Protein AF-A0A377A6E3-F1 (afdb_monomer)

Solvent-accessible surface area (backbone atoms only — not comparable to full-atom values): 15144 Å² total; per-residue (Å²): 109,54,71,49,72,43,78,79,51,95,96,40,67,45,32,30,41,44,89,44,73,95,34,73,90,41,91,89,45,54,61,74,47,77,65,32,93,75,71,51,45,43,82,68,53,72,70,59,54,54,55,52,54,56,54,53,54,58,53,55,69,66,63,75,79,73,85,94,76,89,76,80,93,74,83,90,68,87,85,69,52,71,67,57,50,56,73,66,42,65,77,63,77,76,67,58,59,63,57,73,76,61,60,74,80,50,88,68,78,55,62,44,78,56,50,71,70,53,43,38,56,44,33,63,58,57,75,59,89,46,97,76,39,61,31,21,72,50,28,94,60,53,42,61,55,61,62,31,35,51,27,42,55,71,66,37,41,70,62,18,34,53,55,50,51,72,55,32,93,50,44,62,51,47,25,73,68,54,66,39,71,81,25,31,34,49,47,28,89,50,28,89,84,42,43,33,52,56,58,41,56,46,41,26,35,31,34,50,56,36,50,74,74,66,58,72,85,86,58,87,87,59,80,88,66,101,67,92,79,82,83,90,69,92,67,66,92,86,69,81,81,81,76,131

Nearest PDB structures (foldseek):
  4ylf-assembly1_B  TM=9.214E-01  e=6.816E-09  Thermotoga maritima MSB8
  7ljs-assembly2_C  TM=6.725E-01  e=6.572E-07  Sus scrofa
  8f6n-assembly2_D  TM=6.635E-01  e=6.572E-07  Sus scrofa
  1h7x-assembly2_D  TM=6.591E-01  e=1.603E-06  Sus scrofa
  7ljs-assembly2_D  TM=6.871E-01  e=2.798E-06  Sus scrofa

Foldseek 3Di:
DDWDWDDPDVPDTAIEDDADPVCVPPPVGDPCCVVVVVNRYDYDDPVNVVVVVVVVVVVVVVPPPDDDDDDDDDDDDPDDDLVVLLVVQAADDDFDFDDPVVVVPDPDDGGDADDLVNLLSLLSNASPPDQQAQLLVQPPLSQSQNVLSVCSNVVNLVVSLQSRCVRDLCLLVCLPPPPVCNGSQVRAPSCVPRRGRSSSSNSNNSVVVCVVVVHDHDCVVPDDDPDDDDDDDDDPPPRDPDDD

Secondary structure (DSSP, 8-state):
-PEEEEEEETTEEEEEEPPPGGGTT-TT--HHHHT-TT--EEE--HHHHHHHHHHHHHHHHTT--S-S-------------HHHHHHT--PPPPPPB--HHHHHH--S-SBPPPPHHHHHHHHHT----SSS-HHHHHSTT---HHHHHHHHHTT-HHHHHHHHHHH-S-HHHHHHHS-GGGTTTTT-TTHHHH----HHHHHHHHHHHHHHTT-----TT-----------S-PPTT------

Sequence (244 aa):
MQIVLTPVAAGKVKATAHKCDLCAGRENGPACVENCPADALQLVTDVALSGMAKSRRLRTARQEHQPWHASTAAQEMPVMSKVEQMQATPARGEPDKLAIEARKTGFDEIYLPFRADQAQREASRCLKCGEHSVCEWTCPLHNHIPQWIELVKAGNIDAAVELSHQTNTLPEITGRVCPQDRLCEGACTIRDEHGAVTIGNIERYISDQALAKGWRPDLSHVTKVDSGWRLSGQARQGWPVRMF

Structure (mmCIF, N/CA/C/O backbone):
data_AF-A0A377A6E3-F1
#
_entry.id   AF-A0A377A6E3-F1
#
loop_
_atom_site.group_PDB
_atom_site.id
_atom_site.type_symbol
_atom_site.label_atom_id
_atom_site.label_alt_id
_atom_site.label_comp_id
_atom_site.label_asym_id
_atom_site.label_entity_id
_atom_site.label_seq_id
_atom_site.pdbx_PDB_ins_code
_atom_site.Cartn_x
_atom_site.Cartn_y
_atom_site.Cartn_z
_atom_site.occupancy
_atom_site.B_iso_or_equiv
_atom_site.auth_seq_id
_atom_site.auth_comp_id
_atom_site.auth_asym_id
_atom_site.auth_atom_id
_atom_site.pdbx_PDB_model_num
ATOM 1 N N . MET A 1 1 ? 36.270 3.220 20.913 1.00 55.69 1 MET A N 1
ATOM 2 C CA . MET A 1 1 ? 37.087 3.932 19.904 1.00 55.69 1 MET A CA 1
ATOM 3 C C . MET A 1 1 ? 36.372 3.895 18.564 1.00 55.69 1 MET A C 1
ATOM 5 O O . MET A 1 1 ? 36.264 2.822 17.989 1.00 55.69 1 MET A O 1
ATOM 9 N N . GLN A 1 2 ? 35.835 5.016 18.088 1.00 58.31 2 GLN A N 1
ATOM 10 C CA . GLN A 1 2 ? 35.184 5.070 16.774 1.00 58.31 2 GLN A CA 1
ATOM 11 C C . GLN A 1 2 ? 36.163 5.723 15.800 1.00 58.31 2 GLN A C 1
ATOM 13 O O . GLN A 1 2 ? 36.567 6.856 16.021 1.00 58.31 2 GLN A O 1
ATOM 18 N N . ILE A 1 3 ? 36.608 5.012 14.767 1.00 59.44 3 ILE A N 1
ATOM 19 C CA . ILE A 1 3 ? 37.402 5.605 13.687 1.00 59.44 3 ILE A CA 1
ATOM 20 C C . ILE A 1 3 ? 36.455 5.819 12.512 1.00 59.44 3 ILE A C 1
ATOM 22 O O . ILE A 1 3 ? 35.888 4.868 11.985 1.00 59.44 3 ILE A O 1
ATOM 26 N N . VAL A 1 4 ? 36.272 7.074 12.123 1.00 66.31 4 VAL A N 1
ATOM 27 C CA . VAL A 1 4 ? 35.442 7.496 11.000 1.00 66.31 4 VAL A CA 1
ATOM 28 C C . VAL A 1 4 ? 36.355 7.797 9.824 1.00 66.31 4 VAL A C 1
ATOM 30 O O . VAL A 1 4 ? 37.250 8.633 9.918 1.00 66.31 4 VAL A O 1
ATOM 33 N N . LEU A 1 5 ? 36.145 7.112 8.705 1.00 57.69 5 LEU A N 1
ATOM 34 C CA . LEU A 1 5 ? 36.874 7.363 7.466 1.00 57.69 5 LEU A CA 1
ATOM 35 C C . LEU A 1 5 ? 36.082 8.363 6.632 1.00 57.69 5 LEU A C 1
ATOM 37 O O . LEU A 1 5 ? 34.958 8.081 6.220 1.00 57.69 5 LEU A O 1
ATOM 41 N N . THR A 1 6 ? 36.657 9.537 6.384 1.00 63.47 6 THR A N 1
ATOM 42 C CA . THR A 1 6 ? 36.009 10.573 5.579 1.00 63.47 6 THR A CA 1
ATOM 43 C C . THR A 1 6 ? 36.669 10.634 4.201 1.00 63.47 6 THR A C 1
ATOM 45 O O . THR A 1 6 ? 37.873 10.893 4.119 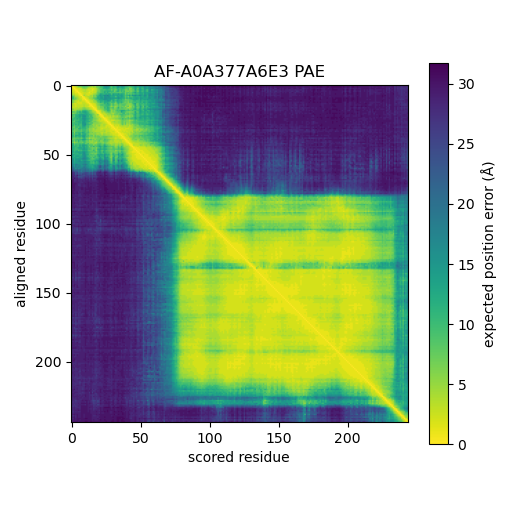1.00 63.47 6 THR A O 1
ATOM 48 N N . PRO A 1 7 ? 35.931 10.409 3.103 1.00 58.72 7 PRO A N 1
ATOM 49 C CA . PRO A 1 7 ? 36.483 10.545 1.762 1.00 58.72 7 PRO A CA 1
ATOM 50 C C . PRO A 1 7 ? 36.797 12.016 1.472 1.00 58.72 7 PRO A C 1
ATOM 52 O O . PRO A 1 7 ? 35.946 12.883 1.677 1.00 58.72 7 PRO A O 1
ATOM 55 N N . VAL A 1 8 ? 38.016 12.297 1.006 1.00 62.19 8 VAL A N 1
ATOM 56 C CA . VAL A 1 8 ? 38.487 13.666 0.707 1.00 62.19 8 VAL A CA 1
ATOM 57 C C . VAL A 1 8 ? 38.619 13.910 -0.796 1.00 62.19 8 VAL A C 1
ATOM 59 O O . VAL A 1 8 ? 38.408 15.031 -1.249 1.00 62.19 8 VAL A O 1
ATOM 62 N N . ALA A 1 9 ? 38.930 12.866 -1.570 1.00 59.59 9 ALA A N 1
ATOM 63 C CA . ALA A 1 9 ? 38.954 12.863 -3.033 1.00 59.59 9 ALA A CA 1
ATOM 64 C C . ALA A 1 9 ? 38.876 11.417 -3.554 1.00 59.59 9 ALA A C 1
ATOM 66 O O . ALA A 1 9 ? 38.999 10.470 -2.774 1.00 59.59 9 ALA A O 1
ATOM 67 N N . ALA A 1 10 ? 38.695 11.236 -4.865 1.00 54.97 10 ALA A N 1
ATOM 68 C CA . ALA A 1 10 ? 38.669 9.913 -5.488 1.00 54.97 10 ALA A CA 1
ATOM 69 C C . ALA A 1 10 ? 39.930 9.108 -5.116 1.00 54.97 10 ALA A C 1
ATOM 71 O O . ALA A 1 10 ? 41.054 9.532 -5.378 1.00 54.97 10 ALA A O 1
ATOM 72 N N . GLY A 1 11 ? 39.727 7.977 -4.436 1.00 60.44 11 GLY A N 1
ATOM 73 C CA . GLY A 1 11 ? 40.801 7.084 -3.991 1.00 60.44 11 GLY A CA 1
ATOM 74 C C . GLY A 1 11 ? 41.584 7.537 -2.753 1.00 60.44 11 GLY A C 1
ATOM 75 O O . GLY A 1 11 ? 42.524 6.851 -2.364 1.00 60.44 11 GLY A O 1
ATOM 76 N N . LYS A 1 12 ? 41.222 8.655 -2.106 1.00 58.34 12 LYS A N 1
ATOM 77 C CA . LYS A 1 12 ? 41.860 9.110 -0.860 1.00 58.34 12 LYS A CA 1
ATOM 78 C C . LYS A 1 12 ? 40.835 9.264 0.256 1.00 58.34 12 LYS A C 1
ATOM 80 O O . LYS A 1 12 ? 39.900 10.064 0.169 1.00 58.34 12 LYS A O 1
ATOM 85 N N . VAL A 1 13 ? 41.056 8.524 1.336 1.00 60.28 13 VAL A N 1
ATOM 86 C CA . VAL A 1 13 ? 40.272 8.601 2.570 1.00 60.28 13 VAL A CA 1
ATOM 87 C C . VAL A 1 13 ? 41.139 9.166 3.682 1.00 60.28 13 VAL A C 1
ATOM 89 O O . VAL A 1 13 ? 42.304 8.806 3.817 1.00 60.28 13 VAL A O 1
ATOM 92 N N . LYS A 1 14 ? 40.572 10.073 4.470 1.00 67.44 14 LYS A N 1
ATOM 93 C CA . LYS A 1 14 ? 41.191 10.571 5.692 1.00 67.44 14 LYS A CA 1
ATOM 94 C C . LYS A 1 14 ? 40.575 9.821 6.859 1.00 67.44 14 LYS A C 1
ATOM 96 O O . LYS A 1 14 ? 39.365 9.921 7.074 1.00 67.44 14 LYS A O 1
ATOM 101 N N . ALA A 1 15 ? 41.380 9.057 7.586 1.00 69.31 15 ALA A N 1
ATOM 102 C CA . ALA A 1 15 ? 40.898 8.339 8.748 1.00 69.31 15 ALA A CA 1
ATOM 103 C C . ALA A 1 15 ? 40.927 9.260 9.965 1.00 69.31 15 ALA A C 1
ATOM 105 O O . ALA A 1 15 ? 41.914 9.942 10.231 1.00 69.31 15 ALA A O 1
ATOM 106 N N . THR A 1 16 ? 39.821 9.320 10.695 1.00 61.25 16 THR A N 1
ATOM 107 C CA . THR A 1 16 ? 39.660 10.245 11.813 1.00 61.25 16 THR A CA 1
ATOM 108 C C . THR A 1 16 ? 39.178 9.507 13.043 1.00 61.25 16 THR A C 1
ATOM 110 O O . THR A 1 16 ? 38.132 8.870 13.021 1.00 61.25 16 THR A O 1
ATOM 113 N N . ALA A 1 17 ? 39.981 9.526 14.103 1.00 63.94 17 ALA A N 1
ATOM 114 C CA . ALA A 1 17 ? 39.726 8.743 15.303 1.00 63.94 17 ALA A CA 1
ATOM 115 C C . ALA A 1 17 ? 39.041 9.596 16.374 1.00 63.94 17 ALA A C 1
ATOM 117 O O . ALA A 1 17 ? 39.535 10.659 16.751 1.00 63.94 17 ALA A O 1
ATOM 118 N N . HIS A 1 18 ? 37.921 9.104 16.893 1.00 63.75 18 HIS A N 1
ATOM 119 C CA . HIS A 1 18 ? 37.241 9.669 18.048 1.00 63.75 18 HIS A CA 1
ATOM 120 C C . HIS A 1 18 ? 37.877 9.151 19.340 1.00 63.75 18 HIS A C 1
ATOM 122 O O . HIS A 1 18 ? 38.256 7.977 19.444 1.00 63.75 18 HIS A O 1
ATOM 128 N N . LYS A 1 19 ? 37.991 10.056 20.319 1.00 60.09 19 LYS A N 1
ATOM 129 C CA . LYS A 1 19 ? 38.694 9.856 21.590 1.00 60.09 19 LYS A CA 1
ATOM 130 C C . LYS A 1 19 ? 38.252 8.553 22.264 1.00 60.09 19 LYS A C 1
ATOM 132 O O . LYS A 1 19 ? 37.072 8.348 22.529 1.00 60.09 19 LYS A O 1
ATOM 137 N N . CYS A 1 20 ? 39.216 7.675 22.526 1.00 64.81 20 CYS A N 1
ATOM 138 C CA . CYS A 1 20 ? 39.002 6.470 23.315 1.00 64.81 20 CYS A CA 1
ATOM 139 C C . CYS A 1 20 ? 39.310 6.754 24.788 1.00 64.81 20 CYS A C 1
ATOM 141 O O . CYS A 1 20 ? 40.335 7.356 25.103 1.00 64.81 20 CYS A O 1
ATOM 143 N N . ASP A 1 21 ? 38.443 6.285 25.674 1.00 64.94 21 ASP A N 1
ATOM 144 C CA . ASP A 1 21 ? 38.588 6.298 27.133 1.00 64.94 21 ASP A CA 1
ATOM 145 C C . ASP A 1 21 ? 39.731 5.399 27.639 1.00 64.94 21 ASP A C 1
ATOM 147 O O . ASP A 1 21 ? 40.411 5.749 28.598 1.00 64.94 21 ASP A O 1
ATOM 151 N N . LEU A 1 22 ? 40.033 4.309 26.926 1.00 65.44 22 LEU A N 1
ATOM 152 C CA . LEU A 1 22 ? 41.162 3.402 27.199 1.00 65.44 22 LEU A CA 1
ATOM 153 C C . LEU A 1 22 ? 42.555 4.069 27.178 1.00 65.44 22 LEU A C 1
ATOM 155 O O . LEU A 1 22 ? 43.512 3.489 27.680 1.00 65.44 22 LEU A O 1
ATOM 159 N N . CYS A 1 23 ? 42.696 5.274 26.612 1.00 66.94 23 CYS A N 1
ATOM 160 C CA . CYS A 1 23 ? 43.960 6.027 26.588 1.00 66.94 23 CYS A CA 1
ATOM 161 C C . CYS A 1 23 ? 43.911 7.316 27.429 1.00 66.94 23 CYS A C 1
ATOM 163 O O . CYS A 1 23 ? 44.746 8.197 27.237 1.00 66.94 23 CYS A O 1
ATOM 165 N N . ALA A 1 24 ? 42.943 7.451 28.344 1.00 64.50 24 ALA A N 1
ATOM 166 C CA . ALA A 1 24 ? 42.681 8.696 29.073 1.00 64.50 24 ALA A CA 1
ATOM 167 C C . ALA A 1 24 ? 43.843 9.198 29.956 1.00 64.50 24 ALA A C 1
ATOM 169 O O . ALA A 1 24 ? 43.919 10.397 30.205 1.00 64.50 24 ALA A O 1
ATOM 170 N N . GLY A 1 25 ? 44.746 8.317 30.402 1.00 64.06 25 GLY A N 1
ATOM 171 C CA . GLY A 1 25 ? 45.898 8.658 31.252 1.00 64.06 25 GLY A CA 1
ATOM 172 C C . GLY A 1 25 ? 47.235 8.810 30.518 1.00 64.06 25 GLY A C 1
ATOM 173 O O . GLY A 1 25 ? 48.277 8.801 31.163 1.00 64.06 25 GLY A O 1
ATOM 174 N N . ARG A 1 26 ? 47.236 8.877 29.180 1.00 73.31 26 ARG A N 1
ATOM 175 C CA . ARG A 1 26 ? 48.464 8.903 28.372 1.00 73.31 26 ARG A CA 1
ATOM 176 C C . ARG A 1 26 ? 48.729 10.319 27.859 1.00 73.31 26 ARG A C 1
ATOM 178 O O . ARG A 1 26 ? 47.932 10.844 27.087 1.00 73.31 26 ARG A O 1
ATOM 185 N N . GLU A 1 27 ? 49.846 10.921 28.269 1.00 68.00 27 GLU A N 1
ATOM 186 C CA . GLU A 1 27 ? 50.170 12.331 27.969 1.00 68.00 27 GLU A CA 1
ATOM 187 C C . GLU A 1 27 ? 50.265 12.624 26.463 1.00 68.00 27 GLU A C 1
ATOM 189 O O . GLU A 1 27 ? 49.822 13.675 26.008 1.00 68.00 27 GLU A O 1
ATOM 194 N N . ASN A 1 28 ? 50.728 11.652 25.672 1.00 66.75 28 ASN A N 1
ATOM 195 C CA . ASN A 1 28 ? 50.875 11.786 24.217 1.00 66.75 28 ASN A CA 1
ATOM 196 C C . ASN A 1 28 ? 49.574 11.533 23.426 1.00 66.75 28 ASN A C 1
ATOM 198 O O . ASN A 1 28 ? 49.576 11.541 22.197 1.00 66.75 28 ASN A O 1
ATOM 202 N N . GLY A 1 29 ? 48.446 11.297 24.105 1.00 70.75 29 GLY A N 1
ATOM 203 C CA . GLY A 1 29 ? 47.159 11.027 23.466 1.00 70.75 29 GLY A CA 1
ATOM 204 C C . GLY A 1 29 ? 46.946 9.563 23.031 1.00 70.75 29 GLY A C 1
ATOM 205 O O . GLY A 1 29 ? 47.642 8.647 23.488 1.00 70.75 29 GLY A O 1
ATOM 206 N N . PRO A 1 30 ? 45.916 9.298 22.198 1.00 73.88 30 PRO A N 1
ATOM 207 C CA . PRO A 1 30 ? 45.504 7.949 21.818 1.00 73.88 30 PRO A CA 1
ATOM 208 C C . PRO A 1 30 ? 46.582 7.205 21.026 1.00 73.88 30 PRO A C 1
ATOM 210 O O . PRO A 1 30 ? 46.950 7.603 19.919 1.00 73.88 30 PRO A O 1
ATOM 213 N N . ALA A 1 31 ? 47.015 6.063 21.562 1.00 73.31 31 ALA A N 1
ATOM 214 C CA . ALA A 1 31 ? 48.107 5.265 21.002 1.00 73.31 31 ALA A CA 1
ATOM 215 C C . ALA A 1 31 ? 47.844 4.775 19.565 1.00 73.31 31 ALA A C 1
ATOM 217 O O . ALA A 1 31 ? 48.780 4.562 18.804 1.00 73.31 31 ALA A O 1
ATOM 218 N N . CYS A 1 32 ? 46.577 4.623 19.168 1.00 68.19 32 CYS A N 1
ATOM 219 C CA . CYS A 1 32 ? 46.192 4.210 17.817 1.00 68.19 32 CYS A CA 1
ATOM 220 C C . CYS A 1 32 ? 46.469 5.269 16.739 1.00 68.19 32 CYS A C 1
ATOM 222 O O . CYS A 1 32 ? 46.623 4.909 15.576 1.00 68.19 32 CYS A O 1
ATOM 224 N N . VAL A 1 33 ? 46.512 6.552 17.112 1.00 73.12 33 VAL A N 1
ATOM 225 C CA . VAL A 1 33 ? 46.850 7.650 16.199 1.00 73.12 33 VAL A CA 1
ATOM 226 C C . VAL A 1 33 ? 48.364 7.837 16.166 1.00 73.12 33 VAL A C 1
ATOM 228 O O . VAL A 1 33 ? 48.927 7.920 15.085 1.00 73.12 33 VAL A O 1
ATOM 231 N N . GLU A 1 34 ? 49.020 7.821 17.332 1.00 74.75 34 GLU A N 1
ATOM 232 C CA . GLU A 1 34 ? 50.477 8.007 17.452 1.00 74.75 34 GLU A CA 1
ATOM 233 C C . GLU A 1 34 ? 51.277 6.868 16.802 1.00 74.75 34 GLU A C 1
ATOM 235 O O . GLU A 1 34 ? 52.264 7.119 16.123 1.00 74.75 34 GLU A O 1
ATOM 240 N N . ASN A 1 35 ? 50.828 5.618 16.950 1.00 76.00 35 ASN A N 1
ATOM 241 C CA . ASN A 1 35 ? 51.505 4.456 16.371 1.00 76.00 35 ASN A CA 1
ATOM 242 C C . ASN A 1 35 ? 50.858 3.995 15.060 1.00 76.00 35 ASN A C 1
ATOM 244 O O . ASN A 1 35 ? 50.993 2.824 14.704 1.00 76.00 35 ASN A O 1
ATOM 248 N N . CYS A 1 36 ? 50.110 4.857 14.359 1.00 68.75 36 CYS A N 1
ATOM 249 C CA . CYS A 1 36 ? 49.538 4.485 13.070 1.00 68.75 36 CYS A CA 1
ATOM 250 C C . CYS A 1 36 ? 50.674 4.331 12.048 1.00 68.75 36 CYS A C 1
ATOM 252 O O . CYS A 1 36 ? 51.223 5.331 11.597 1.00 68.75 36 CYS A O 1
ATOM 254 N N . PRO A 1 37 ? 51.016 3.108 11.612 1.00 62.88 37 PRO A N 1
ATOM 255 C CA . PRO A 1 37 ? 52.213 2.890 10.799 1.00 62.88 37 PRO A CA 1
ATOM 256 C C . PRO A 1 37 ? 52.090 3.478 9.385 1.00 62.88 37 PRO A C 1
ATOM 258 O O . PRO A 1 37 ? 53.075 3.559 8.660 1.00 62.88 37 PRO A O 1
ATOM 261 N N . ALA A 1 38 ? 50.876 3.865 8.988 1.00 70.69 38 ALA A N 1
ATOM 262 C CA . ALA A 1 38 ? 50.573 4.474 7.700 1.00 70.69 38 ALA A CA 1
ATOM 263 C C . ALA A 1 38 ? 50.273 5.983 7.799 1.00 70.69 38 ALA A C 1
ATOM 265 O O . ALA A 1 38 ? 49.849 6.560 6.800 1.00 70.69 38 ALA A O 1
ATOM 266 N N . ASP A 1 39 ? 50.387 6.592 8.990 1.00 66.94 39 ASP A N 1
ATOM 267 C CA . ASP A 1 39 ? 49.983 7.982 9.283 1.00 66.94 39 ASP A CA 1
ATOM 268 C C . ASP A 1 39 ? 48.572 8.351 8.782 1.00 66.94 39 ASP A C 1
ATOM 270 O O . ASP A 1 39 ? 48.225 9.504 8.520 1.00 66.94 39 ASP A O 1
ATOM 274 N N . ALA A 1 40 ? 47.708 7.346 8.642 1.00 65.44 40 ALA A N 1
ATOM 275 C CA . ALA A 1 40 ? 46.402 7.512 8.021 1.00 65.44 40 ALA A CA 1
ATOM 276 C C . ALA A 1 40 ? 45.385 8.170 8.965 1.00 65.44 40 ALA A C 1
ATOM 278 O O . ALA A 1 40 ? 44.347 8.653 8.502 1.00 65.44 40 ALA A O 1
ATOM 279 N N . LEU A 1 41 ? 45.666 8.168 10.273 1.00 65.50 41 LEU A N 1
ATOM 280 C CA . LEU A 1 41 ? 44.762 8.594 11.336 1.00 65.50 41 LEU A CA 1
ATOM 281 C C . LEU A 1 41 ? 45.098 10.008 11.827 1.00 65.50 41 LEU A C 1
ATOM 283 O O . LEU A 1 41 ? 46.231 10.296 12.185 1.00 65.50 41 LEU A O 1
ATOM 287 N N . GLN A 1 42 ? 44.091 10.881 11.911 1.00 66.06 42 GLN A N 1
ATOM 288 C CA . GLN A 1 42 ? 44.198 12.190 12.566 1.00 66.06 42 GLN A CA 1
ATOM 289 C C . GLN A 1 42 ? 43.085 12.399 13.596 1.00 66.06 42 GLN A C 1
ATOM 291 O O . GLN A 1 42 ? 41.950 11.953 13.422 1.00 66.06 42 GLN A O 1
ATOM 296 N N . LEU A 1 43 ? 43.401 13.115 14.674 1.00 69.12 43 LEU A N 1
ATOM 297 C CA . LEU A 1 43 ? 42.413 13.517 15.673 1.00 69.12 43 LEU A CA 1
ATOM 298 C C . LEU A 1 43 ? 41.569 14.685 15.167 1.00 69.12 43 LEU A C 1
ATOM 300 O O . LEU A 1 43 ? 42.089 15.662 14.629 1.00 69.12 43 LEU A O 1
ATOM 304 N N . VAL A 1 44 ? 40.254 14.579 15.357 1.00 67.69 44 VAL A N 1
ATOM 305 C CA . VAL A 1 44 ? 39.291 15.619 14.980 1.00 67.69 44 VAL A CA 1
ATOM 306 C C . VAL A 1 44 ? 38.674 16.195 16.237 1.00 67.69 44 VAL A C 1
ATOM 308 O O . VAL A 1 44 ? 38.195 15.459 17.095 1.00 67.69 44 VAL A O 1
ATOM 311 N N . THR A 1 45 ? 38.694 17.520 16.333 1.00 71.38 45 THR A N 1
ATOM 312 C CA . THR A 1 45 ? 38.091 18.264 17.439 1.00 71.38 45 THR A CA 1
ATOM 313 C C . THR A 1 45 ? 36.619 18.565 17.156 1.00 71.38 45 THR A C 1
ATOM 315 O O . THR A 1 45 ? 36.188 18.622 16.000 1.00 71.38 45 THR A O 1
ATOM 318 N N . ASP A 1 46 ? 35.835 18.822 18.202 1.00 66.00 46 ASP A N 1
ATOM 319 C CA . ASP A 1 46 ? 34.394 19.100 18.075 1.00 66.00 46 ASP A CA 1
ATOM 320 C C . ASP A 1 46 ? 34.082 20.335 17.210 1.00 66.00 46 ASP A C 1
ATOM 322 O O . ASP A 1 46 ? 33.059 20.402 16.517 1.00 66.00 46 ASP A O 1
ATOM 326 N N . VAL A 1 47 ? 35.013 21.291 17.168 1.00 67.44 47 VAL A N 1
ATOM 327 C CA . VAL A 1 47 ? 34.933 22.476 16.304 1.00 67.44 47 VAL A CA 1
ATOM 328 C C . VAL A 1 47 ? 35.004 22.086 14.819 1.00 67.44 47 VAL A C 1
ATOM 330 O O . VAL A 1 47 ? 34.240 22.606 14.003 1.00 67.44 47 VAL A O 1
ATOM 333 N N . ALA A 1 48 ? 35.856 21.121 14.455 1.00 63.59 48 ALA A N 1
ATOM 334 C CA . ALA A 1 48 ? 35.991 20.641 13.079 1.00 63.59 48 ALA A CA 1
ATOM 335 C C . ALA A 1 48 ? 34.774 19.810 12.621 1.00 63.59 48 ALA A C 1
ATOM 337 O O . ALA A 1 48 ? 34.322 19.953 11.481 1.00 63.59 48 ALA A O 1
ATOM 338 N N . LEU A 1 49 ? 34.176 19.016 13.518 1.00 63.28 49 LEU A N 1
ATOM 339 C CA . LEU A 1 49 ? 32.939 18.271 13.238 1.00 63.28 49 LEU A CA 1
ATOM 340 C C . LEU A 1 49 ? 31.755 19.211 12.968 1.00 63.28 49 LEU A C 1
ATOM 342 O O . LEU A 1 49 ? 30.997 19.017 12.011 1.00 63.28 49 LEU A O 1
ATOM 346 N N . SER A 1 50 ? 31.643 20.280 13.757 1.00 71.88 50 SER A N 1
ATOM 347 C CA . SER A 1 50 ? 30.582 21.284 13.613 1.00 71.88 50 SER A CA 1
ATOM 348 C C . SER A 1 50 ? 30.666 22.035 12.274 1.00 71.88 50 SER A C 1
ATOM 350 O O . SER A 1 50 ? 29.644 22.274 11.621 1.00 71.88 50 SER A O 1
ATOM 352 N N . GLY A 1 51 ? 31.880 22.340 11.800 1.00 68.00 51 GLY A N 1
ATOM 353 C CA . GLY A 1 51 ? 32.108 22.966 10.490 1.00 68.00 51 GLY A CA 1
ATOM 354 C C . GLY A 1 51 ? 31.742 22.069 9.296 1.00 68.00 51 GLY A C 1
ATOM 355 O O . GLY A 1 51 ? 31.146 22.534 8.316 1.00 68.00 51 GLY A O 1
ATOM 356 N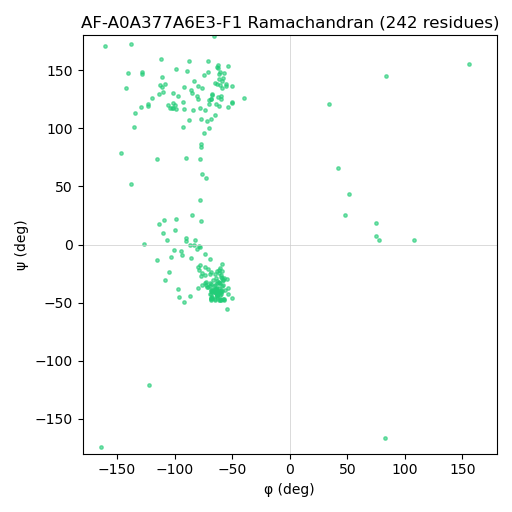 N . MET A 1 52 ? 32.028 20.766 9.385 1.00 63.72 52 MET A N 1
ATOM 357 C CA . MET A 1 52 ? 31.690 19.788 8.340 1.00 63.72 52 MET A CA 1
ATOM 358 C C . MET A 1 52 ? 30.177 19.557 8.217 1.00 63.72 52 MET A C 1
ATOM 360 O O . MET A 1 52 ? 29.648 19.481 7.104 1.00 63.72 52 MET A O 1
ATOM 364 N N . ALA A 1 53 ? 29.462 19.509 9.345 1.00 61.28 53 ALA A N 1
ATOM 365 C CA . ALA A 1 53 ? 28.009 19.354 9.366 1.00 61.28 53 ALA A CA 1
ATOM 366 C C . ALA A 1 53 ? 27.288 20.547 8.710 1.00 61.28 53 ALA A C 1
ATOM 368 O O . ALA A 1 53 ? 26.370 20.352 7.911 1.00 61.28 53 ALA A O 1
ATOM 369 N N . LYS A 1 54 ? 27.745 21.780 8.979 1.00 62.91 54 LYS A N 1
ATOM 370 C CA . LYS A 1 54 ? 27.210 23.006 8.359 1.00 62.91 54 LYS A CA 1
ATOM 371 C C . LYS A 1 54 ? 27.385 23.006 6.832 1.00 62.91 54 LYS A C 1
ATOM 373 O O . LYS A 1 54 ? 26.477 23.410 6.109 1.00 62.91 54 LYS A O 1
ATOM 378 N N . SER A 1 55 ? 28.508 22.484 6.336 1.00 56.44 55 SER A N 1
ATOM 379 C CA . SER A 1 55 ? 28.818 22.427 4.899 1.00 56.44 55 SER A CA 1
ATOM 380 C C . SER A 1 55 ? 28.002 21.376 4.131 1.00 56.44 55 SER A C 1
ATOM 382 O O . SER A 1 55 ? 27.642 21.617 2.980 1.00 56.44 55 SER A O 1
ATOM 384 N N . ARG A 1 56 ? 27.652 20.235 4.751 1.00 53.50 56 ARG A N 1
ATOM 385 C CA . ARG A 1 56 ? 26.768 19.226 4.128 1.00 53.50 56 ARG A CA 1
ATOM 386 C C . ARG A 1 56 ? 25.326 19.728 3.995 1.00 53.50 56 ARG A C 1
ATOM 388 O O . ARG A 1 56 ? 24.757 19.600 2.919 1.00 53.50 56 ARG A O 1
ATOM 395 N N . ARG A 1 57 ? 24.790 20.400 5.025 1.00 55.69 57 ARG A N 1
ATOM 396 C CA . ARG A 1 57 ? 23.435 20.997 4.995 1.00 55.69 57 ARG A CA 1
ATOM 397 C C . ARG A 1 57 ? 23.279 22.041 3.884 1.00 55.69 57 ARG A C 1
ATOM 399 O O . ARG A 1 57 ? 22.294 22.028 3.157 1.00 55.69 57 ARG A O 1
ATOM 406 N N . LEU A 1 58 ? 24.283 22.903 3.708 1.00 49.72 58 LEU A N 1
ATOM 407 C CA . LEU A 1 58 ? 24.289 23.920 2.647 1.00 49.72 58 LEU A CA 1
ATOM 408 C C . LEU A 1 58 ? 24.405 23.326 1.231 1.00 49.72 58 LEU A C 1
ATOM 410 O O . LEU A 1 58 ? 23.995 23.972 0.269 1.00 49.72 58 LEU A O 1
ATOM 414 N N . ARG A 1 59 ? 24.957 22.113 1.083 1.00 50.09 59 ARG A N 1
ATOM 415 C CA . ARG A 1 59 ? 25.060 21.416 -0.209 1.00 50.09 59 ARG A CA 1
ATOM 416 C C . ARG A 1 59 ? 23.731 20.749 -0.596 1.00 50.09 59 ARG A C 1
ATOM 418 O O . ARG A 1 59 ? 23.352 20.844 -1.756 1.00 50.09 59 ARG A O 1
ATOM 425 N N . THR A 1 60 ? 23.002 20.192 0.374 1.00 42.78 60 THR A N 1
ATOM 426 C CA . THR A 1 60 ? 21.642 19.647 0.196 1.00 42.78 60 THR A CA 1
ATOM 427 C C . THR A 1 60 ? 20.631 20.740 -0.170 1.00 42.78 60 THR A C 1
ATOM 429 O O . THR A 1 60 ? 19.936 20.608 -1.168 1.00 42.78 60 THR A O 1
ATOM 432 N N . ALA A 1 61 ? 20.640 21.880 0.534 1.00 47.47 61 ALA A N 1
ATOM 433 C CA . ALA A 1 61 ? 19.739 23.008 0.250 1.00 47.47 61 ALA A CA 1
ATOM 434 C C . ALA A 1 61 ? 19.948 23.648 -1.142 1.00 47.47 61 ALA A C 1
ATOM 436 O O . ALA A 1 61 ? 19.051 24.284 -1.682 1.00 47.47 61 ALA A O 1
ATOM 437 N N . ARG A 1 62 ? 21.136 23.492 -1.745 1.00 44.44 62 ARG A N 1
ATOM 438 C CA . ARG A 1 62 ? 21.427 23.973 -3.108 1.00 44.44 62 ARG A CA 1
ATOM 439 C C . ARG A 1 62 ? 21.032 22.978 -4.209 1.00 44.44 62 ARG A C 1
ATOM 441 O O . ARG A 1 62 ? 21.037 23.369 -5.370 1.00 44.44 62 ARG A O 1
ATOM 448 N N . GLN A 1 63 ? 20.711 21.725 -3.870 1.00 43.59 63 GLN A N 1
ATOM 449 C CA . GLN A 1 63 ? 20.275 20.690 -4.821 1.00 43.59 63 GLN A CA 1
ATOM 450 C C . GLN A 1 63 ? 18.740 20.591 -4.959 1.00 43.59 63 GLN A C 1
ATOM 452 O O . GLN A 1 63 ? 18.274 19.968 -5.905 1.00 43.59 63 GLN A O 1
ATOM 457 N N . GLU A 1 64 ? 17.952 21.269 -4.113 1.00 42.19 64 GLU A N 1
ATOM 458 C CA . GLU A 1 64 ? 16.472 21.317 -4.162 1.00 42.19 64 GLU A CA 1
ATOM 459 C C . GLU A 1 64 ? 15.887 22.244 -5.253 1.00 42.19 64 GLU A C 1
ATOM 461 O O . GLU A 1 64 ? 14.727 22.645 -5.189 1.00 42.19 64 GLU A O 1
ATOM 466 N N . HIS A 1 65 ? 16.656 22.588 -6.290 1.00 35.59 65 HIS A N 1
ATOM 467 C CA . HIS A 1 65 ? 16.140 23.360 -7.423 1.00 35.59 65 HIS A CA 1
ATOM 468 C C . HIS A 1 65 ? 16.180 22.551 -8.722 1.00 35.59 65 HIS A C 1
ATOM 470 O O . HIS A 1 65 ? 17.010 22.803 -9.593 1.00 35.59 65 HIS A O 1
ATOM 476 N N . GLN A 1 66 ? 15.266 21.582 -8.840 1.00 33.47 66 GLN A N 1
ATOM 477 C CA . GLN A 1 66 ? 14.694 21.149 -10.120 1.00 33.47 66 GLN A CA 1
ATOM 478 C C . GLN A 1 66 ? 13.193 20.823 -9.943 1.00 33.47 66 GLN A C 1
ATOM 480 O O . GLN A 1 66 ? 12.826 20.183 -8.955 1.00 33.47 66 GLN A O 1
ATOM 485 N N . PRO A 1 67 ? 12.315 21.284 -10.854 1.00 40.72 67 PRO A N 1
ATOM 486 C CA . PRO A 1 67 ? 10.863 21.191 -10.717 1.00 40.72 67 PRO A CA 1
ATOM 487 C C . PRO A 1 67 ? 10.313 19.800 -11.076 1.00 40.72 67 PRO A C 1
ATOM 489 O O . PRO A 1 67 ? 10.658 19.220 -12.101 1.00 40.72 67 PRO A O 1
ATOM 492 N N . TRP A 1 68 ? 9.390 19.305 -10.251 1.00 37.62 68 TRP A N 1
ATOM 493 C CA . TRP A 1 68 ? 8.782 17.967 -10.321 1.00 37.62 68 TRP A CA 1
ATOM 494 C C . TRP A 1 68 ? 7.575 17.827 -11.270 1.00 37.62 68 TRP A C 1
ATOM 496 O O . TRP A 1 68 ? 6.769 16.915 -11.111 1.00 37.62 68 TRP A O 1
ATOM 506 N N . HIS A 1 69 ? 7.444 18.664 -12.302 1.00 36.22 69 HIS A N 1
ATOM 507 C CA . HIS A 1 69 ? 6.391 18.472 -13.306 1.00 36.22 69 HIS A CA 1
ATOM 508 C C . HIS A 1 69 ? 6.905 18.653 -14.731 1.00 36.22 69 HIS A C 1
ATOM 510 O O . HIS A 1 69 ? 7.008 19.764 -15.242 1.00 36.22 69 HIS A O 1
ATOM 516 N N . ALA A 1 70 ? 7.136 17.526 -15.397 1.00 42.62 70 ALA A N 1
ATOM 517 C CA . ALA A 1 70 ? 6.964 17.413 -16.836 1.00 42.62 70 ALA A CA 1
ATOM 518 C C . ALA A 1 70 ? 6.482 15.995 -17.168 1.00 42.62 70 ALA A C 1
ATOM 520 O O . ALA A 1 70 ? 7.248 15.145 -17.610 1.00 42.62 70 ALA A O 1
ATOM 521 N N . SER A 1 71 ? 5.190 15.739 -16.959 1.00 40.88 71 SER A N 1
ATOM 522 C CA . SER A 1 71 ? 4.501 14.693 -17.712 1.00 40.88 71 SER A CA 1
ATOM 523 C C . SER A 1 71 ? 3.156 15.220 -18.199 1.00 40.88 71 SER A C 1
ATOM 525 O O . SER A 1 71 ? 2.280 15.531 -17.398 1.00 40.88 71 SER A O 1
ATOM 527 N N . THR A 1 72 ? 3.073 15.346 -19.522 1.00 38.97 72 THR A N 1
ATOM 528 C CA . THR A 1 72 ? 1.935 15.013 -20.394 1.00 38.97 72 THR A CA 1
ATOM 529 C C . THR A 1 72 ? 0.514 15.215 -19.865 1.00 38.97 72 THR A C 1
ATOM 531 O O . THR A 1 72 ? 0.068 14.572 -18.921 1.00 38.97 72 THR A O 1
ATOM 534 N N . ALA A 1 73 ? -0.204 16.061 -20.607 1.00 43.94 73 ALA A N 1
ATOM 535 C CA . ALA A 1 73 ? -1.616 16.385 -20.495 1.00 43.94 73 ALA A CA 1
ATOM 536 C C . ALA A 1 73 ? -2.518 15.180 -20.176 1.00 43.94 73 ALA A C 1
ATOM 538 O O . ALA A 1 73 ? -2.555 14.202 -20.923 1.00 43.94 73 ALA A O 1
ATOM 539 N N . ALA A 1 74 ? -3.305 15.319 -19.110 1.00 40.03 74 ALA A N 1
ATOM 540 C CA . ALA A 1 74 ? -4.493 14.521 -18.847 1.00 40.03 74 ALA A CA 1
ATOM 541 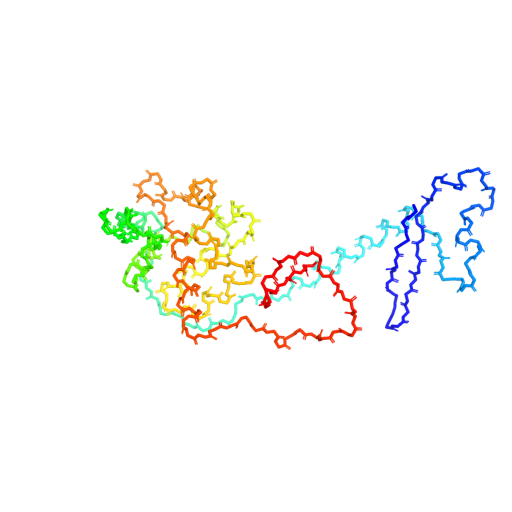C C . ALA A 1 74 ? -5.725 15.426 -18.994 1.00 40.03 74 ALA A C 1
ATOM 543 O O . ALA A 1 74 ? -5.720 16.572 -18.545 1.00 40.03 74 ALA A O 1
ATOM 544 N N . GLN A 1 75 ? -6.744 14.909 -19.679 1.00 37.31 75 GLN A N 1
ATOM 545 C CA . GLN A 1 75 ? -8.007 15.578 -19.984 1.00 37.31 75 GLN A CA 1
ATOM 546 C C . GLN A 1 75 ? -8.725 16.085 -18.728 1.00 37.31 75 GLN A C 1
ATOM 548 O O . GLN A 1 75 ? -8.829 15.381 -17.724 1.00 37.31 75 GLN A O 1
ATOM 553 N N . GLU A 1 76 ? -9.266 17.297 -18.831 1.00 35.44 76 GLU A N 1
ATOM 554 C CA . GLU A 1 76 ? -10.070 17.949 -17.800 1.00 35.44 76 GLU A CA 1
ATOM 555 C C . GLU A 1 76 ? -11.386 17.185 -17.573 1.00 35.44 76 GLU A C 1
ATOM 557 O O . GLU A 1 76 ? -12.271 17.153 -18.428 1.00 35.44 76 GLU A O 1
ATOM 562 N N . MET A 1 77 ? -11.516 16.568 -16.398 1.00 45.97 77 MET A N 1
ATOM 563 C CA . MET A 1 77 ? -12.804 16.161 -15.835 1.00 45.97 77 MET A CA 1
ATOM 564 C C . MET A 1 77 ? -13.377 17.317 -14.997 1.00 45.97 77 MET A C 1
ATOM 566 O O . MET A 1 77 ? -12.600 18.081 -14.418 1.00 45.97 77 MET A O 1
ATOM 570 N N . PRO A 1 78 ? -14.712 17.472 -14.908 1.00 48.00 78 PRO A N 1
ATOM 571 C CA . PRO A 1 78 ? -15.316 18.591 -14.196 1.00 48.00 78 PRO A CA 1
ATOM 572 C C . PRO A 1 78 ? -14.892 18.582 -12.724 1.00 48.00 78 PRO A C 1
ATOM 574 O O . PRO A 1 78 ? -14.993 17.566 -12.034 1.00 48.00 78 PRO A O 1
ATOM 577 N N . VAL A 1 79 ? -14.385 19.726 -12.260 1.00 60.78 79 VAL A N 1
ATOM 578 C CA . VAL A 1 79 ? -13.778 19.878 -10.935 1.00 60.78 79 VAL A CA 1
ATOM 579 C C . VAL A 1 79 ? -14.881 19.949 -9.881 1.00 60.78 79 VAL A C 1
ATOM 581 O O . VAL A 1 79 ? -15.332 21.026 -9.505 1.00 60.78 79 VAL A O 1
ATOM 584 N N . MET A 1 80 ? -15.328 18.786 -9.409 1.00 67.12 80 MET A N 1
ATOM 585 C CA . MET A 1 80 ? -16.100 18.692 -8.171 1.00 67.12 80 MET A CA 1
ATOM 586 C C . MET A 1 80 ? -15.214 19.115 -6.997 1.00 67.12 80 MET A C 1
ATOM 588 O O . MET A 1 80 ? -14.044 18.725 -6.920 1.00 67.12 80 MET A O 1
ATOM 592 N N . SER A 1 81 ? -15.764 19.874 -6.054 1.00 82.19 81 SER A N 1
ATOM 593 C CA . SER A 1 81 ? -15.095 20.164 -4.787 1.00 82.19 81 SER A CA 1
ATOM 594 C C . SER A 1 81 ? -14.866 18.875 -3.985 1.00 82.19 81 SER A C 1
ATOM 596 O O . SER A 1 81 ? -15.604 17.899 -4.115 1.00 82.19 81 SER A O 1
ATOM 598 N N . LYS A 1 82 ? -13.857 18.854 -3.104 1.00 82.00 82 LYS A N 1
ATOM 599 C CA . LYS A 1 82 ? -13.574 17.680 -2.249 1.00 82.00 82 LYS A CA 1
ATOM 600 C C . LYS A 1 82 ? -14.759 17.284 -1.363 1.00 82.00 82 LYS A C 1
ATOM 602 O O . LYS A 1 82 ? -14.923 16.107 -1.068 1.00 82.00 82 LYS A O 1
ATOM 607 N N . VAL A 1 83 ? -15.584 18.256 -0.970 1.00 83.56 83 VAL A N 1
ATOM 608 C CA . VAL A 1 83 ? -16.807 18.019 -0.191 1.00 83.56 83 VAL A CA 1
ATOM 609 C C . VAL A 1 83 ? -17.840 17.273 -1.032 1.00 83.56 83 VAL A C 1
ATOM 611 O O . VAL A 1 83 ? -18.380 16.271 -0.579 1.00 83.56 83 VAL A O 1
ATOM 614 N N . GLU A 1 84 ? -18.064 17.697 -2.277 1.00 85.19 84 GLU A N 1
ATOM 615 C CA . GLU A 1 84 ? -18.978 17.006 -3.196 1.00 85.19 84 GLU A CA 1
ATOM 616 C C . GLU A 1 84 ? -18.468 15.601 -3.551 1.00 85.19 84 GLU A C 1
ATOM 618 O O . GLU A 1 84 ? -19.252 14.660 -3.627 1.00 85.19 84 GLU A O 1
ATOM 623 N N . GLN A 1 85 ? -17.152 15.430 -3.721 1.00 84.25 85 GLN A N 1
ATOM 624 C CA . GLN A 1 85 ? -16.545 14.112 -3.947 1.00 84.25 85 GLN A CA 1
ATOM 625 C C . GLN A 1 85 ? -16.742 13.179 -2.744 1.00 84.25 85 GLN A C 1
ATOM 627 O O . GLN A 1 85 ? -17.072 12.007 -2.917 1.00 84.25 85 GLN A O 1
ATOM 632 N N . MET A 1 86 ? -16.577 13.698 -1.524 1.00 84.88 86 MET A N 1
ATOM 633 C CA . MET A 1 86 ? -16.816 12.942 -0.295 1.00 84.88 86 MET A CA 1
ATOM 634 C C . MET A 1 86 ? -18.278 12.494 -0.207 1.00 84.88 86 MET A C 1
ATOM 636 O O . MET A 1 86 ? -18.538 11.309 -0.048 1.00 84.88 86 MET A O 1
ATOM 640 N N . GLN A 1 87 ? -19.225 13.405 -0.444 1.00 86.06 87 GLN A N 1
ATOM 641 C CA . GLN A 1 87 ? -20.662 13.099 -0.449 1.00 86.06 87 GLN A CA 1
ATOM 642 C C . GLN A 1 87 ? -21.062 12.078 -1.524 1.00 86.06 87 GLN A C 1
ATOM 644 O O . GLN A 1 87 ? -21.979 11.285 -1.318 1.00 86.06 87 GLN A O 1
ATOM 649 N N . ALA A 1 88 ? -20.378 12.087 -2.669 1.00 87.19 88 ALA A N 1
ATOM 650 C CA . ALA A 1 88 ? -20.584 11.131 -3.752 1.00 87.19 88 ALA A CA 1
ATOM 651 C C . ALA A 1 88 ? -19.825 9.804 -3.554 1.00 87.19 88 ALA A C 1
ATOM 653 O O . ALA A 1 88 ? -19.912 8.917 -4.408 1.00 87.19 88 ALA A O 1
ATOM 654 N N . THR A 1 89 ? -19.069 9.646 -2.461 1.00 89.50 89 THR A N 1
ATOM 655 C CA . THR A 1 89 ? -18.270 8.441 -2.222 1.00 89.50 89 THR A CA 1
ATOM 656 C C . THR A 1 89 ? -19.196 7.254 -1.925 1.00 89.50 89 THR A C 1
ATOM 658 O O . THR A 1 89 ? -20.013 7.324 -1.003 1.00 89.50 89 THR A O 1
ATOM 661 N N . PRO A 1 90 ? -19.097 6.140 -2.681 1.00 89.06 90 PRO A N 1
ATOM 662 C CA . PRO A 1 90 ? -19.938 4.965 -2.455 1.00 89.06 90 PRO A CA 1
ATOM 663 C C . PRO A 1 90 ? -19.643 4.305 -1.096 1.00 89.06 90 PRO A C 1
ATOM 665 O O . PRO A 1 90 ? -18.765 4.734 -0.352 1.00 89.06 90 PRO A O 1
ATOM 668 N N . ALA A 1 91 ? -20.342 3.224 -0.744 1.00 89.81 91 ALA A N 1
ATOM 669 C CA . ALA A 1 91 ? -19.994 2.417 0.432 1.00 89.81 91 ALA A CA 1
ATOM 670 C C . ALA A 1 91 ? -18.694 1.620 0.209 1.00 89.81 91 ALA A C 1
ATOM 672 O O . ALA A 1 91 ? -18.379 1.261 -0.930 1.00 89.81 91 ALA A O 1
ATOM 673 N N . ARG A 1 92 ? -17.925 1.376 1.283 1.00 92.19 92 ARG A N 1
ATOM 674 C CA . ARG A 1 92 ? -16.654 0.626 1.227 1.00 92.19 92 ARG A CA 1
ATOM 675 C C . ARG A 1 92 ? -16.895 -0.786 0.705 1.00 92.19 92 ARG A C 1
ATOM 677 O O . ARG A 1 92 ? -17.721 -1.517 1.250 1.00 92.19 92 ARG A O 1
ATOM 684 N N . GLY A 1 93 ? -16.170 -1.161 -0.341 1.00 88.56 93 GLY A N 1
ATOM 685 C CA . GLY A 1 93 ? -16.127 -2.513 -0.867 1.00 88.56 93 GLY A CA 1
ATOM 686 C C . GLY A 1 93 ? -15.085 -3.348 -0.135 1.00 88.56 93 GLY A C 1
ATOM 687 O O . GLY A 1 93 ? -13.947 -2.929 0.050 1.00 88.56 93 GLY A O 1
ATOM 688 N N . GLU A 1 94 ? -15.472 -4.557 0.255 1.00 89.31 94 GLU A N 1
ATOM 689 C CA . GLU A 1 94 ? -14.557 -5.550 0.814 1.00 89.31 94 GLU A CA 1
ATOM 690 C C . GLU A 1 94 ? -14.146 -6.562 -0.267 1.00 89.31 94 GLU A C 1
ATOM 692 O O . GLU A 1 94 ? -14.922 -6.826 -1.194 1.00 89.31 94 GLU A O 1
ATOM 697 N N . PRO A 1 95 ? -12.946 -7.156 -0.168 1.00 87.31 95 PRO A N 1
ATOM 698 C CA . PRO A 1 95 ? -12.551 -8.268 -1.021 1.00 87.31 95 PRO A CA 1
ATOM 699 C C . PRO A 1 95 ? -13.472 -9.467 -0.814 1.00 87.31 95 PRO A C 1
ATOM 701 O O . PRO A 1 95 ? -13.869 -9.794 0.312 1.00 87.31 95 PRO A O 1
ATOM 704 N N . ASP A 1 96 ? -13.762 -10.153 -1.919 1.00 87.19 96 ASP A N 1
ATOM 705 C CA . ASP A 1 96 ? -14.478 -11.419 -1.882 1.00 87.19 96 ASP A CA 1
ATOM 706 C C . A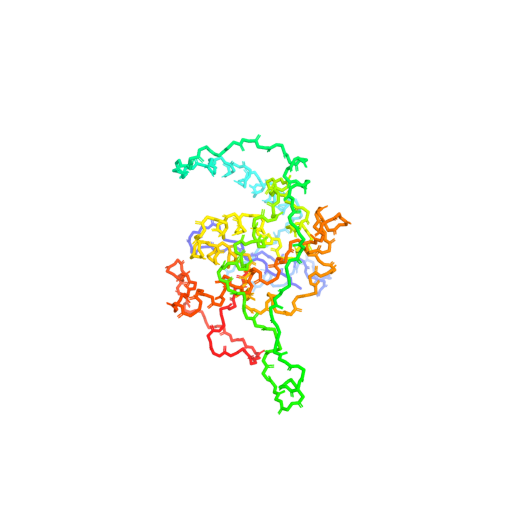SP A 1 96 ? -13.671 -12.432 -1.065 1.00 87.19 96 ASP A C 1
ATOM 708 O O . ASP A 1 96 ? -12.440 -12.406 -1.014 1.00 87.19 96 ASP A O 1
ATOM 712 N N . LYS A 1 97 ? -14.368 -13.338 -0.388 1.00 89.75 97 LYS A N 1
ATOM 713 C CA . LYS A 1 97 ? -13.734 -14.326 0.482 1.00 89.75 97 LYS A CA 1
ATOM 714 C C . LYS A 1 97 ? -14.230 -15.714 0.112 1.00 89.75 97 LYS A C 1
ATOM 716 O O . LYS A 1 97 ? -15.394 -15.870 -0.250 1.00 89.75 97 LYS A O 1
ATOM 721 N N . LEU A 1 98 ? -13.384 -16.729 0.278 1.00 81.75 98 LEU A N 1
ATOM 722 C CA . LEU A 1 98 ? -13.772 -18.129 0.063 1.00 81.75 98 LEU A CA 1
ATOM 723 C C . LEU A 1 98 ? -15.015 -18.501 0.888 1.00 81.75 98 LEU A C 1
ATOM 725 O O . LEU A 1 98 ? -15.252 -17.916 1.939 1.00 81.75 98 LEU A O 1
ATOM 729 N N . ALA A 1 99 ? -15.825 -19.473 0.480 1.00 88.38 99 ALA A N 1
ATOM 730 C CA . ALA A 1 99 ? -16.956 -19.899 1.312 1.00 88.38 99 ALA A CA 1
ATOM 731 C C . ALA A 1 99 ? -16.471 -20.444 2.671 1.00 88.38 99 ALA A C 1
ATOM 733 O O . ALA A 1 99 ? -15.402 -21.048 2.748 1.00 88.38 99 ALA A O 1
ATOM 734 N N . ILE A 1 100 ? -17.248 -20.253 3.745 1.00 91.69 100 ILE A N 1
ATOM 735 C CA . ILE A 1 100 ? -16.865 -20.692 5.103 1.00 91.69 100 ILE A CA 1
ATOM 736 C C . ILE A 1 100 ? -16.505 -22.182 5.128 1.00 91.69 100 ILE A C 1
ATOM 738 O O . ILE A 1 100 ? -15.495 -22.548 5.722 1.00 91.69 100 ILE A O 1
ATOM 742 N N . GLU A 1 101 ? -17.285 -23.022 4.447 1.00 90.31 101 GLU A N 1
ATOM 743 C CA . GLU A 1 101 ? -17.034 -24.466 4.402 1.00 90.31 101 GLU A CA 1
ATOM 744 C C . GLU A 1 101 ? -15.692 -24.810 3.743 1.00 90.31 101 GLU A C 1
ATOM 746 O O . GLU A 1 101 ? -14.973 -25.663 4.253 1.00 90.31 101 GLU A O 1
ATOM 751 N N . ALA A 1 102 ? -15.290 -24.080 2.697 1.00 82.69 102 ALA A N 1
ATOM 752 C CA . ALA A 1 102 ? -13.999 -24.283 2.037 1.00 82.69 102 ALA A CA 1
ATOM 753 C C . ALA A 1 102 ? -12.808 -23.865 2.923 1.00 82.69 102 ALA A C 1
ATOM 755 O O . ALA A 1 102 ? -11.751 -24.490 2.880 1.00 82.69 102 ALA A O 1
ATOM 756 N N . ARG A 1 103 ? -12.975 -22.840 3.773 1.00 88.69 103 ARG A N 1
ATOM 757 C CA . ARG A 1 103 ? -11.908 -22.349 4.670 1.00 88.69 103 ARG A CA 1
ATOM 758 C C . ARG A 1 103 ? -11.625 -23.276 5.853 1.00 88.69 103 ARG A C 1
ATOM 760 O O . ARG A 1 103 ? -10.583 -23.143 6.480 1.00 88.69 103 ARG A O 1
ATOM 767 N N . LYS A 1 104 ? -12.557 -24.167 6.207 1.00 91.56 104 LYS A N 1
ATOM 768 C CA . LYS A 1 104 ? -12.389 -25.110 7.330 1.00 91.56 104 LYS A CA 1
ATOM 769 C C . LYS A 1 104 ? -11.475 -26.280 6.976 1.00 91.56 104 LYS A C 1
ATOM 771 O O . LYS A 1 104 ? -10.893 -26.888 7.868 1.00 91.56 104 LYS A O 1
ATOM 776 N N . THR A 1 105 ? -11.402 -26.625 5.694 1.00 88.38 105 THR A N 1
ATOM 777 C CA . THR A 1 105 ? -10.770 -27.860 5.216 1.00 88.38 105 THR A CA 1
ATOM 778 C C . THR A 1 105 ? -9.387 -27.646 4.611 1.00 88.38 105 THR A C 1
ATOM 780 O O . THR A 1 105 ? -8.693 -28.624 4.351 1.00 88.38 105 THR A O 1
ATOM 783 N N . GLY A 1 106 ? -8.987 -26.396 4.370 1.00 82.75 106 GLY A N 1
ATOM 784 C CA . GLY A 1 106 ? -7.736 -26.049 3.701 1.00 82.75 106 GLY A CA 1
ATOM 785 C C . GLY A 1 106 ? -7.008 -24.881 4.360 1.00 82.75 106 GLY A C 1
ATOM 786 O O . GLY A 1 106 ? -7.527 -24.223 5.259 1.00 82.75 106 GLY A O 1
ATOM 787 N N . PHE A 1 107 ? -5.792 -24.626 3.878 1.00 86.69 107 PHE A N 1
ATOM 788 C CA . PHE A 1 107 ? -4.957 -23.483 4.271 1.00 86.69 107 PHE A CA 1
ATOM 789 C C . PHE A 1 107 ? -4.841 -22.448 3.142 1.00 86.69 107 PHE A C 1
ATOM 791 O O . PHE A 1 107 ? -3.893 -21.664 3.108 1.00 86.69 107 PHE A O 1
ATOM 798 N N . ASP A 1 108 ? -5.787 -22.469 2.202 1.00 82.38 108 ASP A N 1
ATOM 799 C CA . ASP A 1 108 ? -5.846 -21.514 1.101 1.00 82.38 108 ASP A CA 1
ATOM 800 C C . ASP A 1 108 ? -6.071 -20.086 1.616 1.00 82.38 108 ASP A C 1
ATOM 802 O O . ASP A 1 108 ? -6.672 -19.859 2.673 1.00 82.38 108 ASP A O 1
ATOM 806 N N . GLU A 1 109 ? -5.597 -19.098 0.853 1.00 83.75 109 GLU A N 1
ATOM 807 C CA . GLU A 1 109 ? -5.780 -17.693 1.204 1.00 83.75 109 GLU A CA 1
ATOM 808 C C . GLU A 1 109 ? -7.279 -17.350 1.247 1.00 83.75 109 GLU A C 1
ATOM 810 O O . GLU A 1 109 ? -8.004 -17.462 0.260 1.00 83.75 109 GLU A O 1
ATOM 815 N N . ILE A 1 110 ? -7.753 -16.927 2.421 1.00 89.00 110 ILE A N 1
ATOM 816 C CA . ILE A 1 110 ? -9.178 -16.684 2.687 1.00 89.00 110 ILE A CA 1
ATOM 817 C C . ILE A 1 110 ? -9.744 -15.565 1.806 1.00 89.00 110 ILE A C 1
ATOM 819 O O . ILE A 1 110 ? -10.898 -15.636 1.374 1.00 89.00 110 ILE A O 1
ATOM 823 N N . TYR A 1 111 ? -8.951 -14.515 1.609 1.00 86.19 111 TYR A N 1
ATOM 824 C CA . TYR A 1 111 ? -9.316 -13.316 0.870 1.00 86.19 111 TYR A CA 1
ATOM 825 C C . TYR A 1 111 ? -8.891 -13.459 -0.581 1.00 86.19 111 TYR A C 1
ATOM 827 O O . TYR A 1 111 ? -7.702 -13.610 -0.864 1.00 86.19 111 TYR A O 1
ATOM 835 N N . LEU A 1 112 ? -9.842 -13.343 -1.496 1.00 83.75 112 LEU A N 1
ATOM 836 C CA . LEU A 1 112 ? -9.563 -13.364 -2.921 1.00 83.75 112 LEU A CA 1
ATOM 837 C C . LEU A 1 112 ? -8.933 -12.030 -3.354 1.00 83.75 112 LEU A C 1
ATOM 839 O O . LEU A 1 112 ? -9.278 -10.984 -2.792 1.00 83.75 112 LEU A O 1
ATOM 843 N N . PRO A 1 113 ? -8.010 -12.043 -4.333 1.00 81.31 113 PRO A N 1
ATOM 844 C CA . PRO A 1 113 ? -7.496 -10.816 -4.926 1.00 81.31 113 PRO A CA 1
ATOM 845 C C . PRO A 1 113 ? -8.635 -9.973 -5.501 1.00 81.31 113 PRO A C 1
ATOM 847 O O . PRO A 1 113 ? -9.621 -10.514 -6.011 1.00 81.31 113 PRO A O 1
ATOM 850 N N . PHE A 1 114 ? -8.491 -8.648 -5.463 1.00 86.94 114 PHE A N 1
ATOM 851 C CA . PHE A 1 114 ? -9.448 -7.783 -6.140 1.00 86.94 114 PHE A CA 1
ATOM 852 C C . PHE A 1 114 ? -9.480 -8.071 -7.636 1.00 86.94 114 PHE A C 1
ATOM 854 O O . PHE A 1 114 ? -8.452 -8.182 -8.304 1.00 86.94 114 PHE A O 1
ATOM 861 N N . ARG A 1 115 ? -10.691 -8.108 -8.181 1.00 87.75 115 ARG A N 1
ATOM 862 C CA . ARG A 1 115 ? -10.889 -7.944 -9.615 1.00 87.75 115 ARG A CA 1
ATOM 863 C C . ARG A 1 115 ? -10.610 -6.496 -10.011 1.00 87.75 115 ARG A C 1
ATOM 865 O O . ARG A 1 115 ? -10.762 -5.583 -9.198 1.00 87.75 115 ARG A O 1
ATOM 872 N N . ALA A 1 116 ? -10.304 -6.267 -11.285 1.00 86.25 116 ALA A N 1
ATOM 873 C CA . ALA A 1 116 ? -10.057 -4.923 -11.807 1.00 86.25 116 ALA A CA 1
ATOM 874 C C . ALA A 1 116 ? -11.210 -3.947 -11.510 1.00 86.25 116 ALA A C 1
ATOM 876 O O . ALA A 1 116 ? -10.968 -2.798 -11.153 1.00 86.25 116 ALA A O 1
ATOM 877 N N . ASP A 1 117 ? -12.463 -4.409 -11.573 1.00 88.62 117 ASP A N 1
ATOM 878 C CA . ASP A 1 117 ? -13.629 -3.586 -11.254 1.00 88.62 117 ASP A CA 1
ATOM 879 C C . ASP A 1 117 ? -13.722 -3.241 -9.756 1.00 88.62 117 ASP A C 1
ATOM 881 O O . ASP A 1 117 ? -14.125 -2.133 -9.412 1.00 88.62 117 ASP A O 1
ATOM 885 N N . GLN A 1 118 ? -13.326 -4.154 -8.860 1.00 89.06 118 GLN A N 1
ATOM 886 C CA . GLN A 1 118 ? -13.242 -3.880 -7.419 1.00 89.06 118 GLN A CA 1
ATOM 887 C C . GLN A 1 118 ? -12.126 -2.881 -7.119 1.00 89.06 118 GLN A C 1
ATOM 889 O O . GLN A 1 118 ? -12.378 -1.886 -6.445 1.00 89.06 118 GLN A O 1
ATOM 894 N N . ALA A 1 119 ? -10.932 -3.102 -7.674 1.00 90.38 119 ALA A N 1
ATOM 895 C CA . ALA A 1 119 ? -9.791 -2.214 -7.488 1.00 90.38 119 ALA A CA 1
ATOM 896 C C . ALA A 1 119 ? -10.079 -0.800 -8.009 1.00 90.38 119 ALA A C 1
ATOM 898 O O . ALA A 1 119 ? -9.805 0.172 -7.312 1.00 90.38 119 ALA A O 1
ATOM 899 N N . GLN A 1 120 ? -10.697 -0.676 -9.188 1.00 91.62 120 GLN A N 1
ATOM 900 C CA . GLN A 1 120 ? -11.072 0.616 -9.761 1.00 91.62 120 GLN A CA 1
ATOM 901 C C . GLN A 1 120 ? -12.099 1.351 -8.891 1.00 91.62 120 GLN A C 1
ATOM 903 O O . GLN A 1 120 ? -11.948 2.546 -8.626 1.00 91.62 120 GLN A O 1
ATOM 908 N N . ARG A 1 121 ? -13.138 0.644 -8.423 1.00 93.25 121 ARG A N 1
ATOM 909 C CA . ARG A 1 121 ? -14.145 1.219 -7.520 1.00 93.25 121 ARG A CA 1
ATOM 910 C C . ARG A 1 121 ? -13.513 1.688 -6.218 1.00 93.25 121 ARG A C 1
ATOM 912 O O . ARG A 1 121 ? -13.756 2.819 -5.814 1.00 93.25 121 ARG A O 1
ATOM 919 N N . GLU A 1 122 ? -12.673 0.872 -5.594 1.00 94.75 122 GLU A N 1
ATOM 920 C CA . GLU A 1 122 ? -12.032 1.234 -4.330 1.00 94.75 122 GLU A CA 1
ATOM 921 C C . GLU A 1 122 ? -11.026 2.374 -4.493 1.00 94.75 122 GLU A C 1
ATOM 923 O O . GLU A 1 122 ? -11.028 3.314 -3.698 1.00 94.75 122 GLU A O 1
ATOM 928 N N . ALA A 1 123 ? -10.239 2.363 -5.570 1.00 94.69 123 ALA A N 1
ATOM 929 C CA . ALA A 1 123 ? -9.334 3.457 -5.898 1.00 94.69 123 ALA A CA 1
ATOM 930 C C . ALA A 1 123 ? -10.100 4.774 -6.091 1.00 94.69 123 ALA A C 1
ATOM 932 O O . ALA A 1 123 ? -9.669 5.802 -5.569 1.00 94.69 123 ALA A O 1
ATOM 933 N N . SER A 1 124 ? -11.267 4.748 -6.755 1.00 93.62 124 SER A N 1
ATOM 934 C CA . SER A 1 124 ? -12.100 5.936 -7.012 1.00 93.62 124 SER A CA 1
ATOM 935 C C . SER A 1 124 ? -12.567 6.670 -5.747 1.00 93.62 124 SER A C 1
ATOM 937 O O . SER A 1 124 ? -12.807 7.871 -5.804 1.00 93.62 124 SER A O 1
ATOM 939 N N . ARG A 1 125 ? -12.607 5.986 -4.593 1.00 94.25 125 ARG A N 1
ATOM 940 C CA . ARG A 1 125 ? -12.981 6.565 -3.289 1.00 94.25 125 ARG A CA 1
ATOM 941 C C . ARG A 1 125 ? -11.928 7.514 -2.718 1.00 94.25 125 ARG A C 1
ATOM 943 O O . ARG A 1 125 ? -12.220 8.299 -1.821 1.00 94.25 125 ARG A O 1
ATOM 950 N N . CYS A 1 126 ? -10.675 7.408 -3.160 1.00 94.38 126 CYS A N 1
ATOM 951 C CA . CYS A 1 126 ? -9.606 8.262 -2.655 1.00 94.38 126 CYS A CA 1
ATOM 952 C C . CYS A 1 126 ? -9.822 9.713 -3.104 1.00 94.38 126 CYS A C 1
ATOM 954 O O . CYS A 1 126 ? -9.897 9.985 -4.296 1.00 94.38 126 CYS A O 1
ATOM 956 N N . LEU A 1 127 ? -9.854 10.663 -2.168 1.00 91.19 127 LEU A N 1
ATOM 957 C CA . LEU A 1 127 ? -10.086 12.085 -2.470 1.00 91.19 127 LEU A CA 1
ATOM 958 C C . LEU A 1 127 ? -8.815 12.871 -2.835 1.00 91.19 127 LEU A C 1
ATOM 960 O O . LEU A 1 127 ? -8.880 14.088 -3.006 1.00 91.19 127 LEU A O 1
ATOM 964 N N . LYS A 1 128 ? -7.642 12.218 -2.843 1.00 89.88 128 LYS A N 1
ATOM 965 C CA . LYS A 1 128 ? -6.321 12.875 -2.877 1.00 89.88 128 LYS A CA 1
ATOM 966 C C . LYS A 1 128 ? -6.294 14.103 -1.941 1.00 89.88 128 LYS A C 1
ATOM 968 O O . LYS A 1 128 ? -6.241 15.266 -2.356 1.00 89.88 128 LYS A O 1
ATOM 973 N N . CYS A 1 129 ? -6.416 13.831 -0.637 1.00 85.44 129 CYS A N 1
ATOM 974 C CA . CYS A 1 129 ? -6.694 14.838 0.398 1.00 85.44 129 CYS A CA 1
ATOM 975 C C . CYS A 1 129 ? -5.695 16.010 0.410 1.00 85.44 129 CYS A C 1
ATOM 977 O O . CYS A 1 129 ? -6.091 17.140 0.692 1.00 85.44 129 CYS A O 1
ATOM 979 N N . GLY A 1 130 ? -4.448 15.775 0.010 1.00 80.44 130 GLY A N 1
ATOM 980 C CA . GLY A 1 130 ? -3.402 16.777 -0.186 1.00 80.44 130 GLY A CA 1
ATOM 981 C C . GLY A 1 130 ? -2.260 16.192 -1.017 1.00 80.44 130 GLY A C 1
ATOM 982 O O . GLY A 1 130 ? -2.375 15.060 -1.487 1.00 80.44 130 GLY A O 1
ATOM 983 N N . GLU A 1 131 ? -1.179 16.957 -1.184 1.00 74.62 131 GLU A N 1
ATOM 984 C CA . GLU A 1 131 ? 0.043 16.453 -1.830 1.00 74.62 131 GLU A CA 1
ATOM 985 C C . GLU A 1 131 ? 0.728 15.399 -0.954 1.00 74.62 131 GLU A C 1
ATOM 987 O O . GLU A 1 131 ? 1.011 14.303 -1.420 1.00 74.62 131 GLU A O 1
ATOM 992 N N . HIS A 1 132 ? 0.856 15.687 0.345 1.00 78.19 132 HIS A N 1
ATOM 993 C CA . HIS A 1 132 ? 1.139 14.685 1.369 1.00 78.19 132 HIS A CA 1
ATOM 994 C C . HIS A 1 132 ? -0.099 14.494 2.230 1.00 78.19 132 HIS A C 1
ATOM 996 O O . HIS A 1 132 ? -0.725 15.457 2.682 1.00 78.19 132 HIS A O 1
ATOM 1002 N N . SER A 1 133 ? -0.475 13.240 2.436 1.00 83.38 133 SER A N 1
ATOM 1003 C CA . SER A 1 133 ? -1.733 12.882 3.091 1.00 83.38 133 SER A CA 1
ATOM 1004 C C . SER A 1 133 ? -1.502 12.252 4.460 1.00 83.38 133 SER A C 1
ATOM 1006 O O . SER A 1 133 ? -0.427 11.734 4.756 1.00 83.38 133 SER A O 1
ATOM 1008 N N . VAL A 1 134 ? -2.527 12.264 5.314 1.00 89.75 134 VAL A N 1
ATOM 1009 C CA . VAL A 1 134 ? -2.421 11.680 6.662 1.00 89.75 134 VAL A CA 1
ATOM 1010 C C . VAL A 1 134 ? -2.125 10.174 6.594 1.00 89.75 134 VAL A C 1
ATOM 1012 O O . VAL A 1 134 ? -1.388 9.657 7.432 1.00 89.75 134 VAL A O 1
ATOM 1015 N N . CYS A 1 135 ? -2.617 9.466 5.569 1.00 91.88 135 CYS A N 1
ATOM 1016 C CA . CYS A 1 135 ? -2.323 8.043 5.394 1.00 91.88 135 CYS A CA 1
ATOM 1017 C C . CYS A 1 135 ? -0.851 7.769 5.031 1.00 91.88 135 CYS A C 1
ATOM 1019 O O . CYS A 1 135 ? -0.303 6.777 5.508 1.00 91.88 135 CYS A O 1
ATOM 1021 N N . GLU A 1 136 ? -0.195 8.652 4.272 1.00 92.38 136 GLU A N 1
ATOM 1022 C CA . GLU A 1 136 ? 1.251 8.600 3.981 1.00 92.38 136 GLU A CA 1
ATOM 1023 C C . GLU A 1 136 ? 2.083 8.873 5.241 1.00 92.38 136 GLU A C 1
ATOM 1025 O O . GLU A 1 136 ? 2.994 8.115 5.563 1.00 92.38 136 GLU A O 1
ATOM 1030 N N . TRP A 1 137 ? 1.717 9.887 6.028 1.00 89.62 137 TRP A N 1
ATOM 1031 C CA . TRP A 1 137 ? 2.401 10.188 7.292 1.00 89.62 137 TRP A CA 1
ATOM 1032 C C . TRP A 1 137 ? 2.251 9.092 8.347 1.00 89.62 137 TRP A C 1
ATOM 1034 O O . TRP A 1 137 ? 3.179 8.841 9.111 1.00 89.62 137 TRP A O 1
ATOM 1044 N N . THR A 1 138 ? 1.093 8.434 8.389 1.00 93.94 138 THR A N 1
ATOM 1045 C CA . THR A 1 138 ? 0.818 7.366 9.363 1.00 93.94 138 THR A CA 1
ATOM 1046 C C . THR A 1 138 ? 1.456 6.036 8.955 1.00 93.94 138 THR A C 1
ATOM 1048 O O . THR A 1 138 ? 1.689 5.167 9.794 1.00 93.94 138 THR A O 1
ATOM 1051 N N . CYS A 1 139 ? 1.751 5.851 7.667 1.00 95.00 139 CYS A N 1
ATOM 1052 C CA . CYS A 1 139 ? 2.479 4.685 7.193 1.00 95.00 139 CYS A CA 1
ATOM 1053 C C . CYS A 1 139 ? 3.934 4.739 7.698 1.00 95.00 139 CYS A C 1
ATOM 1055 O O . CYS A 1 139 ? 4.632 5.700 7.380 1.00 95.00 139 CYS A O 1
ATOM 1057 N N . PRO A 1 140 ? 4.448 3.704 8.394 1.00 95.12 140 PRO A N 1
ATOM 1058 C CA . PRO A 1 140 ? 5.839 3.688 8.861 1.00 95.12 140 PRO A CA 1
ATOM 1059 C C . PRO A 1 140 ? 6.888 3.760 7.741 1.00 95.12 140 PRO A C 1
ATOM 1061 O O . PRO A 1 140 ? 8.038 4.096 8.000 1.00 95.12 140 PRO A O 1
ATOM 1064 N N . LEU A 1 141 ? 6.499 3.414 6.510 1.00 94.31 141 LEU A N 1
ATOM 1065 C CA . LEU A 1 141 ? 7.353 3.477 5.320 1.00 94.31 141 LEU A CA 1
ATOM 1066 C C . LEU A 1 141 ? 7.191 4.783 4.537 1.00 94.31 141 LEU A C 1
ATOM 1068 O O . LEU A 1 141 ? 7.903 4.990 3.560 1.00 94.31 141 LEU A O 1
ATOM 1072 N N . HIS A 1 142 ? 6.241 5.637 4.929 1.00 93.00 142 HIS A N 1
ATOM 1073 C CA . HIS A 1 142 ? 5.879 6.846 4.194 1.00 93.00 142 HIS A CA 1
ATOM 1074 C C . HIS A 1 142 ? 5.582 6.583 2.711 1.00 93.00 142 HIS A C 1
ATOM 1076 O O . HIS A 1 142 ? 6.010 7.320 1.828 1.00 93.00 142 HIS A O 1
ATOM 1082 N N . ASN A 1 143 ? 4.838 5.504 2.439 1.00 93.25 143 ASN A N 1
ATOM 1083 C CA . ASN A 1 143 ? 4.433 5.147 1.083 1.00 93.25 143 ASN A CA 1
ATOM 1084 C C . ASN A 1 143 ? 3.621 6.278 0.434 1.00 93.25 143 ASN A C 1
ATOM 1086 O O . ASN A 1 143 ? 2.719 6.833 1.064 1.00 93.25 143 ASN A O 1
ATOM 1090 N N . HIS A 1 144 ? 3.861 6.517 -0.857 1.00 93.62 144 HIS A N 1
ATOM 1091 C CA . HIS A 1 144 ? 3.157 7.501 -1.693 1.00 93.62 144 HIS A CA 1
ATOM 1092 C C . HIS A 1 144 ? 1.717 7.069 -2.042 1.00 93.62 144 HIS A C 1
ATOM 1094 O O . HIS A 1 144 ? 1.356 6.908 -3.210 1.00 93.62 144 HIS A O 1
ATOM 1100 N N . ILE A 1 145 ? 0.906 6.818 -1.005 1.00 95.94 145 ILE A N 1
ATOM 1101 C CA . ILE A 1 145 ? -0.412 6.176 -1.082 1.00 95.94 145 ILE A CA 1
ATOM 1102 C C . ILE A 1 145 ? -1.354 6.883 -2.060 1.00 95.94 145 ILE A C 1
ATOM 1104 O O . ILE A 1 145 ? -1.841 6.224 -2.979 1.00 95.94 145 ILE A O 1
ATOM 1108 N N . PRO A 1 146 ? -1.618 8.197 -1.937 1.00 94.44 146 PRO A N 1
ATOM 1109 C CA . PRO A 1 146 ? -2.488 8.872 -2.891 1.00 94.44 146 PRO A CA 1
ATOM 1110 C C . PRO A 1 146 ? -1.976 8.768 -4.328 1.00 94.44 146 PRO A C 1
ATOM 1112 O O . PRO A 1 146 ? -2.769 8.557 -5.237 1.00 94.44 146 PRO A O 1
ATOM 1115 N N . GLN A 1 147 ? -0.666 8.894 -4.537 1.00 94.19 147 GLN A N 1
ATOM 1116 C CA . GLN A 1 147 ? -0.061 8.971 -5.860 1.00 94.19 147 GLN A CA 1
ATOM 1117 C C . GLN A 1 147 ? -0.178 7.642 -6.612 1.00 94.19 147 GLN A C 1
ATOM 1119 O O . GLN A 1 147 ? -0.611 7.638 -7.764 1.00 94.19 147 GLN A O 1
ATOM 1124 N N . TRP A 1 148 ? 0.136 6.506 -5.979 1.00 95.31 148 TRP A N 1
ATOM 1125 C CA . TRP A 1 148 ? -0.056 5.218 -6.651 1.00 95.31 148 TRP A CA 1
ATOM 1126 C C . TRP A 1 148 ? -1.536 4.824 -6.748 1.00 95.31 148 TRP A C 1
ATOM 1128 O O . TRP A 1 148 ? -1.904 4.162 -7.715 1.00 95.31 148 TRP A O 1
ATOM 1138 N N . ILE A 1 149 ? -2.421 5.283 -5.848 1.00 96.25 149 ILE A N 1
ATOM 1139 C CA . ILE A 1 149 ? -3.876 5.094 -6.017 1.00 96.25 149 ILE A CA 1
ATOM 1140 C C . ILE A 1 149 ? -4.393 5.857 -7.243 1.00 96.25 149 ILE A C 1
ATOM 1142 O O . ILE A 1 149 ? -5.202 5.313 -7.991 1.00 96.25 149 ILE A O 1
ATOM 1146 N N . GLU A 1 150 ? -3.921 7.080 -7.496 1.00 94.56 150 GLU A N 1
ATOM 1147 C CA . GLU A 1 150 ? -4.267 7.816 -8.722 1.00 94.56 150 GLU A CA 1
ATOM 1148 C C . GLU A 1 150 ? -3.824 7.058 -9.983 1.00 94.56 150 GLU A C 1
ATOM 1150 O O . GLU A 1 150 ? -4.571 6.987 -10.958 1.00 94.56 150 GLU A O 1
ATOM 1155 N N . LEU A 1 151 ? -2.651 6.416 -9.956 1.00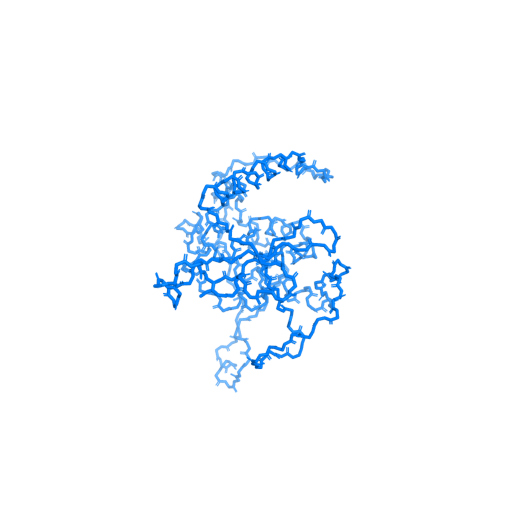 95.44 151 LEU A N 1
ATOM 1156 C CA . LEU A 1 151 ? -2.197 5.567 -11.062 1.00 95.44 151 LEU A CA 1
ATOM 1157 C C . LEU A 1 151 ? -3.113 4.352 -11.262 1.00 95.44 151 LEU A C 1
ATOM 1159 O O . LEU A 1 151 ? -3.430 4.015 -12.402 1.00 95.44 151 LEU A O 1
ATOM 1163 N N . VAL A 1 152 ? -3.612 3.746 -10.179 1.00 94.44 152 VAL A N 1
ATOM 1164 C CA . VAL A 1 152 ? -4.629 2.683 -10.260 1.00 94.44 152 VAL A CA 1
ATOM 1165 C C . VAL A 1 152 ? -5.931 3.210 -10.855 1.00 94.44 152 VAL A C 1
ATOM 1167 O O . VAL A 1 152 ? -6.471 2.558 -11.744 1.00 94.44 152 VAL A O 1
ATOM 1170 N N . LYS A 1 153 ? -6.405 4.400 -10.454 1.00 92.69 153 LYS A N 1
ATOM 1171 C CA . LYS A 1 153 ? -7.587 5.037 -11.067 1.00 92.69 153 LYS A CA 1
ATOM 1172 C C . LYS A 1 153 ? -7.404 5.266 -12.568 1.00 92.69 153 LYS A C 1
ATOM 1174 O O . LYS A 1 153 ? -8.363 5.133 -13.323 1.00 92.69 153 LYS A O 1
ATOM 1179 N N . ALA A 1 154 ? -6.191 5.598 -13.000 1.00 91.69 154 ALA A N 1
ATOM 1180 C CA . ALA A 1 154 ? -5.843 5.759 -14.408 1.00 91.69 154 ALA A CA 1
ATOM 1181 C C . ALA A 1 154 ? -5.625 4.420 -15.146 1.00 91.69 154 ALA A C 1
ATOM 1183 O O . ALA A 1 154 ? -5.336 4.420 -16.341 1.00 91.69 154 ALA A O 1
ATOM 1184 N N . GLY A 1 155 ? -5.730 3.277 -14.457 1.00 90.31 155 GLY A N 1
ATOM 1185 C CA . GLY A 1 155 ? -5.475 1.945 -15.013 1.00 90.31 155 GLY A CA 1
ATOM 1186 C C . GLY A 1 155 ? -3.992 1.617 -15.224 1.00 90.31 155 GLY A C 1
ATOM 1187 O O . GLY A 1 155 ? -3.668 0.573 -15.792 1.00 90.31 155 GLY A O 1
ATOM 1188 N N . ASN A 1 156 ? -3.074 2.470 -14.764 1.00 93.69 156 ASN A N 1
ATOM 1189 C CA . ASN A 1 156 ? -1.635 2.303 -14.940 1.00 93.69 156 ASN A CA 1
ATOM 1190 C C . ASN A 1 156 ? -1.015 1.509 -13.779 1.00 93.69 156 ASN A C 1
ATOM 1192 O O . ASN A 1 156 ? -0.347 2.053 -12.899 1.00 93.69 156 ASN A O 1
ATOM 1196 N N . ILE A 1 157 ? -1.252 0.197 -13.786 1.00 90.81 157 ILE A N 1
ATOM 1197 C CA . ILE A 1 157 ? -0.785 -0.714 -12.730 1.00 90.81 157 ILE A CA 1
ATOM 1198 C C . ILE A 1 157 ? 0.744 -0.812 -12.687 1.00 90.81 157 ILE A C 1
ATOM 1200 O O . ILE A 1 157 ? 1.318 -0.895 -11.605 1.00 90.81 157 ILE A O 1
ATOM 1204 N N . ASP A 1 158 ? 1.403 -0.754 -13.846 1.00 90.88 158 ASP A N 1
ATOM 1205 C CA . ASP A 1 158 ? 2.854 -0.933 -13.944 1.00 90.88 158 ASP A CA 1
ATOM 1206 C C . ASP A 1 158 ? 3.604 0.277 -13.349 1.00 90.88 158 ASP A C 1
ATOM 1208 O O . ASP A 1 158 ? 4.602 0.114 -12.652 1.00 90.88 158 ASP A O 1
ATOM 1212 N N . ALA A 1 159 ? 3.082 1.497 -13.522 1.00 93.62 159 ALA A N 1
ATOM 1213 C CA . ALA A 1 1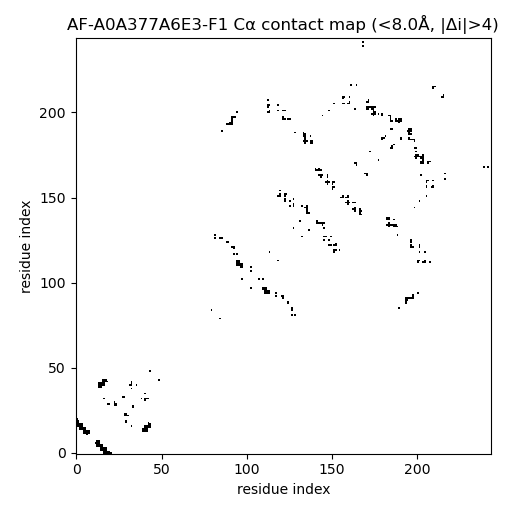59 ? 3.615 2.663 -12.817 1.00 93.62 159 ALA A CA 1
ATOM 1214 C C . ALA A 1 159 ? 3.243 2.665 -11.324 1.00 93.62 159 ALA A C 1
ATOM 1216 O O . ALA A 1 159 ? 4.036 3.111 -10.495 1.00 93.62 159 ALA A O 1
ATOM 1217 N N . ALA A 1 160 ? 2.048 2.174 -10.966 1.00 95.06 160 ALA A N 1
ATOM 1218 C CA . ALA A 1 160 ? 1.609 2.109 -9.573 1.00 95.06 160 ALA A CA 1
ATOM 1219 C C . ALA A 1 160 ? 2.506 1.185 -8.736 1.00 95.06 160 ALA A C 1
ATOM 1221 O O . ALA A 1 160 ? 2.909 1.555 -7.633 1.00 95.06 160 ALA A O 1
ATOM 1222 N N . VAL A 1 161 ? 2.847 0.005 -9.268 1.00 93.44 161 VAL A N 1
ATOM 1223 C CA . VAL A 1 161 ? 3.729 -0.950 -8.585 1.00 93.44 161 VAL A CA 1
ATOM 1224 C C . VAL A 1 161 ? 5.160 -0.428 -8.489 1.00 93.44 161 VAL A C 1
ATOM 1226 O O . VAL A 1 161 ? 5.764 -0.538 -7.427 1.00 93.44 161 VAL A O 1
ATOM 1229 N N . GLU A 1 162 ? 5.675 0.224 -9.537 1.00 93.31 162 GLU A N 1
ATOM 1230 C CA . GLU A 1 162 ? 7.003 0.843 -9.506 1.00 93.31 162 GLU A CA 1
ATOM 1231 C C . GLU A 1 162 ? 7.076 1.895 -8.395 1.00 93.31 162 GLU A C 1
ATOM 1233 O O . GLU A 1 162 ? 7.983 1.870 -7.568 1.00 93.31 162 GLU A O 1
ATOM 1238 N N . LEU A 1 163 ? 6.070 2.773 -8.317 1.00 93.38 163 LEU A N 1
ATOM 1239 C CA . LEU A 1 163 ? 5.994 3.804 -7.285 1.00 93.38 163 LEU A CA 1
ATOM 1240 C C . LEU A 1 163 ? 5.843 3.211 -5.875 1.00 93.38 163 LEU A C 1
ATOM 1242 O O . LEU A 1 163 ? 6.476 3.693 -4.940 1.00 93.38 163 LEU A O 1
ATOM 1246 N N . SER A 1 164 ? 5.051 2.148 -5.714 1.00 93.88 164 SER A N 1
ATOM 1247 C CA . SER A 1 164 ? 4.925 1.424 -4.441 1.00 93.88 164 SER A CA 1
ATOM 1248 C C . SER A 1 164 ? 6.265 0.816 -3.997 1.00 93.88 164 SER A C 1
ATOM 1250 O O . SER A 1 164 ? 6.662 0.952 -2.836 1.00 93.88 164 SER A O 1
ATOM 1252 N N . HIS A 1 165 ? 7.023 0.235 -4.933 1.00 92.81 165 HIS A N 1
ATOM 1253 C CA . HIS A 1 165 ? 8.325 -0.366 -4.649 1.00 92.81 165 HIS A CA 1
ATOM 1254 C C . HIS A 1 165 ? 9.456 0.646 -4.389 1.00 92.81 165 HIS A C 1
ATOM 1256 O O . HIS A 1 165 ? 10.554 0.257 -3.975 1.00 92.81 165 HIS A O 1
ATOM 1262 N N . GLN A 1 166 ? 9.239 1.950 -4.589 1.00 90.94 166 GLN A N 1
ATOM 1263 C CA . GLN A 1 166 ? 10.241 2.971 -4.253 1.00 90.94 166 GLN A CA 1
ATOM 1264 C C . GLN A 1 166 ? 10.455 3.087 -2.741 1.00 90.94 166 GLN A C 1
ATOM 1266 O O . GLN A 1 166 ? 11.599 3.190 -2.298 1.00 90.94 166 GLN A O 1
ATOM 1271 N N . THR A 1 167 ? 9.385 2.998 -1.952 1.00 90.50 167 THR A N 1
ATOM 1272 C CA . THR A 1 167 ? 9.423 3.133 -0.486 1.00 90.50 167 THR A CA 1
ATOM 1273 C C . THR A 1 167 ? 9.283 1.794 0.239 1.00 90.50 167 THR A C 1
ATOM 1275 O O . THR A 1 167 ? 9.766 1.651 1.361 1.00 90.50 167 THR A O 1
ATOM 1278 N N . ASN A 1 168 ? 8.680 0.789 -0.402 1.00 92.31 168 ASN A N 1
ATOM 1279 C CA . ASN A 1 168 ? 8.429 -0.523 0.184 1.00 92.31 168 ASN A CA 1
ATOM 1280 C C . ASN A 1 168 ? 9.127 -1.637 -0.604 1.00 92.31 168 ASN A C 1
ATOM 1282 O O . ASN A 1 168 ? 8.935 -1.787 -1.803 1.00 92.31 168 ASN A O 1
ATOM 1286 N N . THR A 1 169 ? 9.930 -2.468 0.053 1.00 89.81 169 THR A N 1
ATOM 1287 C CA . THR A 1 169 ? 10.589 -3.594 -0.624 1.00 89.81 169 THR A CA 1
ATOM 1288 C C . THR A 1 169 ? 9.682 -4.806 -0.818 1.00 89.81 169 THR A C 1
ATOM 1290 O O . THR A 1 169 ? 10.012 -5.644 -1.654 1.00 89.81 169 THR A O 1
ATOM 1293 N N . LEU A 1 170 ? 8.584 -4.912 -0.055 1.00 93.25 170 LEU A N 1
ATOM 1294 C CA . LEU 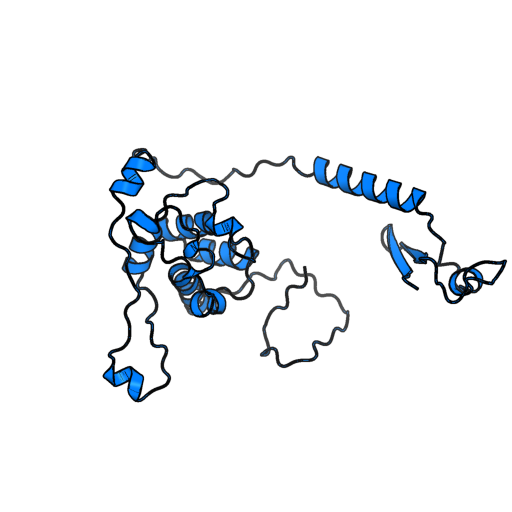A 1 170 ? 7.709 -6.091 0.010 1.00 93.25 170 LEU A CA 1
ATOM 1295 C C . LEU A 1 170 ? 6.203 -5.721 0.026 1.00 93.25 170 LEU A C 1
ATOM 1297 O O . LEU A 1 170 ? 5.477 -6.167 0.927 1.00 93.25 170 LEU A O 1
ATOM 1301 N N . PRO A 1 171 ? 5.707 -4.901 -0.921 1.00 90.94 171 PRO A N 1
ATOM 1302 C CA . PRO A 1 171 ? 4.297 -4.509 -0.997 1.00 90.94 171 PRO A CA 1
ATOM 1303 C C . PRO A 1 171 ? 3.333 -5.695 -1.141 1.00 90.94 171 PRO A C 1
ATOM 1305 O O . PRO A 1 171 ? 2.227 -5.672 -0.601 1.00 90.94 171 PRO A O 1
ATOM 1308 N N . GLU A 1 172 ? 3.776 -6.798 -1.747 1.00 87.56 172 GLU A N 1
ATOM 1309 C CA . GLU A 1 172 ? 3.007 -8.037 -1.847 1.00 87.56 172 GLU A CA 1
ATOM 1310 C C . GLU A 1 172 ? 2.752 -8.698 -0.482 1.00 87.56 172 GLU A C 1
ATOM 1312 O O . GLU A 1 172 ? 1.768 -9.422 -0.311 1.00 87.56 172 GLU A O 1
ATOM 1317 N N . ILE A 1 173 ? 3.613 -8.442 0.507 1.00 91.94 173 ILE A N 1
ATOM 1318 C CA . ILE A 1 173 ? 3.463 -8.942 1.876 1.00 91.94 173 ILE A CA 1
ATOM 1319 C C . ILE A 1 173 ? 2.709 -7.918 2.721 1.00 91.94 173 ILE A C 1
ATOM 1321 O O . ILE A 1 173 ? 1.746 -8.276 3.402 1.00 91.94 173 ILE A O 1
ATOM 1325 N N . THR A 1 174 ? 3.113 -6.647 2.688 1.00 94.69 174 THR A N 1
ATOM 1326 C CA . THR A 1 174 ? 2.502 -5.608 3.534 1.00 94.69 174 THR A CA 1
ATOM 1327 C C . THR A 1 174 ? 1.034 -5.386 3.205 1.00 94.69 174 THR A C 1
ATOM 1329 O O . THR A 1 174 ? 0.246 -5.210 4.135 1.00 94.69 174 THR A O 1
ATOM 1332 N N . GLY A 1 175 ? 0.627 -5.529 1.941 1.00 92.88 175 GLY A N 1
ATOM 1333 C CA . GLY A 1 175 ? -0.784 -5.461 1.563 1.00 92.88 175 GLY A CA 1
ATOM 1334 C C . GLY A 1 175 ? -1.645 -6.552 2.220 1.00 92.88 175 GLY A C 1
ATOM 1335 O O . GLY A 1 175 ? -2.848 -6.373 2.390 1.00 92.88 175 GLY A O 1
ATOM 1336 N N . ARG A 1 176 ? -1.034 -7.665 2.655 1.00 91.75 176 ARG A N 1
ATOM 1337 C CA . ARG A 1 176 ? -1.712 -8.812 3.287 1.00 91.75 176 ARG A CA 1
ATOM 1338 C C . ARG A 1 176 ? -1.678 -8.794 4.812 1.00 91.75 176 ARG A C 1
ATOM 1340 O O . ARG A 1 176 ? -2.642 -9.222 5.438 1.00 91.75 176 ARG A O 1
ATOM 1347 N N . VAL A 1 177 ? -0.560 -8.374 5.409 1.00 95.12 177 VAL A N 1
ATOM 1348 C CA . VAL A 1 177 ? -0.297 -8.591 6.849 1.00 95.12 177 VAL A CA 1
ATOM 1349 C C . VAL A 1 177 ? -0.220 -7.314 7.678 1.00 95.12 177 VAL A C 1
ATOM 1351 O O . VAL A 1 177 ? -0.203 -7.390 8.906 1.00 95.12 177 VAL A O 1
ATOM 1354 N N . CYS A 1 178 ? -0.122 -6.148 7.038 1.00 95.38 178 CYS A N 1
ATOM 1355 C CA . CYS A 1 178 ? -0.036 -4.881 7.754 1.00 95.38 178 CYS A CA 1
ATOM 1356 C C . CYS A 1 178 ? -1.330 -4.649 8.559 1.00 95.38 178 CYS A C 1
ATOM 1358 O O . CYS A 1 178 ? -2.408 -4.910 8.041 1.00 95.38 178 CYS A O 1
ATOM 1360 N N . PRO A 1 179 ? -1.277 -4.163 9.811 1.00 96.25 179 PRO A N 1
ATOM 1361 C CA . PRO A 1 179 ? -2.479 -3.804 10.564 1.00 96.25 179 PRO A CA 1
ATOM 1362 C C . PRO A 1 179 ? -3.008 -2.441 10.089 1.00 96.25 179 PRO A C 1
ATOM 1364 O O . PRO A 1 179 ? -2.805 -1.415 10.747 1.00 96.25 179 PRO A O 1
ATOM 1367 N N . GLN A 1 180 ? -3.618 -2.398 8.898 1.00 95.81 180 GLN A N 1
ATOM 1368 C CA . GLN A 1 180 ? -3.969 -1.129 8.249 1.00 95.81 180 GLN A CA 1
ATOM 1369 C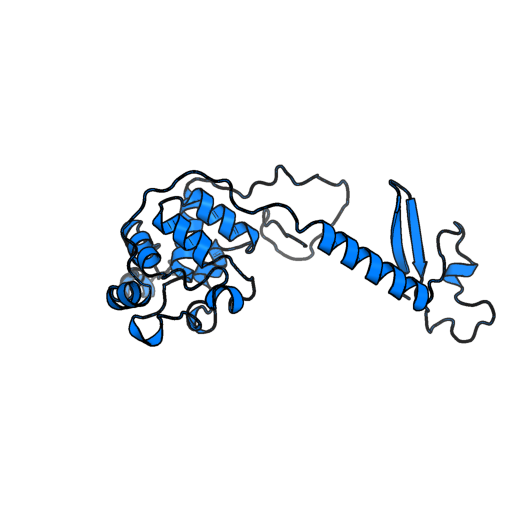 C . GLN A 1 180 ? -5.008 -0.318 9.038 1.00 95.81 180 GLN A C 1
ATOM 1371 O O . GLN A 1 180 ? -4.971 0.914 9.006 1.00 95.81 180 GLN A O 1
ATOM 1376 N N . ASP A 1 181 ? -5.876 -0.991 9.799 1.00 94.06 181 ASP A N 1
ATOM 1377 C CA . ASP A 1 181 ? -6.884 -0.405 10.691 1.00 94.06 181 ASP A CA 1
ATOM 1378 C C . ASP A 1 181 ? -6.284 0.535 11.747 1.00 94.06 181 ASP A C 1
ATOM 1380 O O . ASP A 1 181 ? -6.928 1.499 12.161 1.00 94.06 181 ASP A O 1
ATOM 1384 N N . ARG A 1 182 ? -5.034 0.287 12.153 1.00 95.38 182 ARG A N 1
ATOM 1385 C CA . ARG A 1 182 ? -4.288 1.108 13.123 1.00 95.38 182 ARG A CA 1
ATOM 1386 C C . ARG A 1 182 ? -3.287 2.052 12.467 1.00 95.38 182 ARG A C 1
ATOM 1388 O O . ARG A 1 182 ? -2.640 2.823 13.169 1.00 95.38 182 ARG A O 1
ATOM 1395 N N . LEU A 1 183 ? -3.131 1.959 11.148 1.00 96.38 183 LEU A N 1
ATOM 1396 C CA . LEU A 1 183 ? -2.131 2.684 10.373 1.00 96.38 183 LEU A CA 1
ATOM 1397 C C . LEU A 1 183 ? -2.811 3.539 9.295 1.00 96.38 183 LEU A C 1
ATOM 1399 O O . LEU A 1 183 ? -3.610 4.421 9.605 1.00 96.38 183 LEU A O 1
ATOM 1403 N N . CYS A 1 184 ? -2.486 3.308 8.023 1.00 96.19 184 CYS A N 1
ATOM 1404 C CA . CYS A 1 184 ? -2.903 4.150 6.907 1.00 96.19 184 CYS A CA 1
ATOM 1405 C C . CYS A 1 184 ? -4.428 4.212 6.713 1.00 96.19 184 CYS A C 1
ATOM 1407 O O . CYS A 1 184 ? -4.954 5.296 6.460 1.00 96.19 184 CYS A O 1
ATOM 1409 N N . GLU A 1 185 ? -5.146 3.094 6.856 1.00 96.75 185 GLU A N 1
ATOM 1410 C CA . GLU A 1 185 ? -6.614 3.069 6.753 1.00 96.75 185 GLU A CA 1
ATOM 1411 C C . GLU A 1 185 ? -7.266 3.637 8.014 1.00 96.75 185 GLU A C 1
ATOM 1413 O O . GLU A 1 185 ? -8.257 4.362 7.928 1.00 96.75 185 GLU A O 1
ATOM 1418 N N . GLY A 1 186 ? -6.650 3.394 9.175 1.00 94.62 186 GLY A N 1
ATOM 1419 C CA . GLY A 1 186 ? -7.007 4.040 10.432 1.00 94.62 186 GLY A CA 1
ATOM 1420 C C . GLY A 1 186 ? -6.959 5.565 10.342 1.00 94.62 186 GLY A C 1
ATOM 1421 O O . GLY A 1 186 ? -7.841 6.232 10.859 1.00 94.62 186 GLY A O 1
ATOM 1422 N N . ALA A 1 187 ? -5.988 6.136 9.640 1.00 93.94 187 ALA A N 1
ATOM 1423 C CA . ALA A 1 187 ? -5.855 7.583 9.487 1.00 93.94 187 ALA A CA 1
ATOM 1424 C C . ALA A 1 187 ? -6.602 8.175 8.275 1.00 93.94 187 ALA A C 1
ATOM 1426 O O . ALA A 1 187 ? -6.444 9.358 7.965 1.00 93.94 187 ALA A O 1
ATOM 1427 N N . CYS A 1 188 ? -7.381 7.372 7.545 1.00 94.75 188 CYS A N 1
ATOM 1428 C CA . CYS A 1 188 ? -8.050 7.821 6.329 1.00 94.75 188 CYS A CA 1
ATOM 1429 C C . CYS A 1 188 ? -9.138 8.866 6.635 1.00 94.75 188 CYS A C 1
ATOM 1431 O O . CYS A 1 188 ? -10.034 8.623 7.437 1.00 94.75 188 CYS A O 1
ATOM 1433 N N . THR A 1 189 ? -9.101 10.011 5.943 1.00 92.19 189 THR A N 1
ATOM 1434 C CA . THR A 1 189 ? -10.010 11.148 6.184 1.00 92.19 189 THR A CA 1
ATOM 1435 C C . THR A 1 189 ? -11.490 10.793 6.037 1.00 92.19 189 THR A C 1
ATOM 1437 O O . THR A 1 189 ? -12.308 11.307 6.785 1.00 92.19 189 THR A O 1
ATOM 1440 N N . ILE A 1 190 ? -11.837 9.891 5.116 1.00 92.25 190 ILE A N 1
ATOM 1441 C CA . ILE A 1 190 ? -13.233 9.496 4.860 1.00 92.25 190 ILE A CA 1
ATOM 1442 C C . ILE A 1 190 ? -13.701 8.306 5.709 1.00 92.25 190 ILE A C 1
ATOM 1444 O O . ILE A 1 190 ? -14.811 7.808 5.516 1.00 92.25 190 ILE A O 1
ATOM 1448 N N . ARG A 1 191 ? -12.853 7.804 6.620 1.00 92.56 191 ARG A N 1
ATOM 1449 C CA . ARG A 1 191 ? -13.115 6.574 7.378 1.00 92.56 191 ARG A CA 1
ATOM 1450 C C . ARG A 1 191 ? -14.421 6.640 8.157 1.00 92.56 191 ARG A C 1
ATOM 1452 O O . ARG A 1 191 ? -15.200 5.695 8.083 1.00 92.56 191 ARG A O 1
ATOM 1459 N N . ASP A 1 192 ? -14.635 7.733 8.878 1.00 89.12 192 ASP A N 1
ATOM 1460 C CA . ASP A 1 192 ? -15.734 7.845 9.838 1.00 89.12 192 ASP A CA 1
ATOM 1461 C C . ASP A 1 192 ? -17.093 8.070 9.147 1.00 89.12 192 ASP A C 1
ATOM 1463 O O . ASP A 1 192 ? -18.124 7.698 9.698 1.00 89.12 192 ASP A O 1
ATOM 1467 N N . GLU A 1 193 ? -17.099 8.614 7.924 1.00 87.75 193 GLU A N 1
ATOM 1468 C CA . GLU A 1 193 ? -18.328 8.917 7.174 1.00 87.75 193 GLU A CA 1
ATOM 1469 C C . GLU A 1 193 ? -18.714 7.813 6.178 1.00 87.75 193 GLU A C 1
ATOM 1471 O O . GLU A 1 193 ? -19.872 7.402 6.121 1.00 87.75 193 GLU A O 1
ATOM 1476 N N . HIS A 1 194 ? -17.751 7.301 5.403 1.00 90.12 194 HIS A N 1
ATOM 1477 C CA . HIS A 1 194 ? -18.020 6.390 4.280 1.00 90.12 194 HIS A CA 1
ATOM 1478 C C . HIS A 1 194 ? -17.225 5.079 4.345 1.00 90.12 194 HIS A C 1
ATOM 1480 O O . HIS A 1 194 ? -17.366 4.223 3.464 1.00 90.12 194 HIS A O 1
ATOM 1486 N N . GLY A 1 195 ? -16.400 4.900 5.379 1.00 92.81 195 GLY A N 1
ATOM 1487 C CA . GLY A 1 195 ? -15.419 3.825 5.476 1.00 92.81 195 GLY A CA 1
ATOM 1488 C C . GLY A 1 195 ? -14.116 4.172 4.754 1.00 92.81 195 GLY A C 1
ATOM 1489 O O . GLY A 1 195 ? -14.106 4.830 3.710 1.00 92.81 195 GLY A O 1
ATOM 1490 N N . ALA A 1 196 ? -12.991 3.720 5.311 1.00 95.50 196 ALA A N 1
ATOM 1491 C CA . ALA A 1 196 ? -11.675 4.013 4.754 1.00 95.50 196 ALA A CA 1
ATOM 1492 C C . ALA A 1 196 ? -11.520 3.422 3.347 1.00 95.50 196 ALA A C 1
ATOM 1494 O O . ALA A 1 196 ? -12.112 2.391 3.017 1.00 95.50 196 ALA A O 1
ATOM 1495 N N . VAL A 1 197 ? -10.677 4.053 2.531 1.00 96.19 197 VAL A N 1
ATOM 1496 C CA . VAL A 1 197 ? -10.173 3.420 1.306 1.00 96.19 197 VAL A CA 1
ATOM 1497 C C . VAL A 1 197 ? -9.439 2.138 1.699 1.00 96.19 197 VAL A C 1
ATOM 1499 O O . VAL A 1 197 ? -8.642 2.163 2.633 1.00 96.19 197 VAL A O 1
ATOM 1502 N N . THR A 1 198 ? -9.683 1.032 0.999 1.00 96.00 198 THR A N 1
ATOM 1503 C CA . THR A 1 198 ? -9.028 -0.266 1.247 1.00 96.00 198 THR A CA 1
ATOM 1504 C C . THR A 1 198 ? -7.585 -0.304 0.717 1.00 96.00 198 THR A C 1
ATOM 1506 O O . THR A 1 198 ? -7.236 -1.097 -0.157 1.00 96.00 198 THR A O 1
ATOM 1509 N N . ILE A 1 199 ? -6.735 0.585 1.243 1.00 96.81 199 ILE A N 1
ATOM 1510 C CA . ILE A 1 199 ? -5.340 0.809 0.830 1.00 96.81 199 ILE A CA 1
ATOM 1511 C C . ILE A 1 199 ? -4.559 -0.510 0.758 1.00 96.81 199 ILE A C 1
ATOM 1513 O O . ILE A 1 199 ? -3.887 -0.749 -0.243 1.00 96.81 199 ILE A O 1
ATOM 1517 N N . GLY A 1 200 ? -4.674 -1.381 1.767 1.00 96.06 200 GLY A N 1
ATOM 1518 C CA . GLY A 1 200 ? -3.943 -2.652 1.797 1.00 96.06 200 GLY A CA 1
ATOM 1519 C C . GLY A 1 200 ? -4.334 -3.606 0.665 1.00 96.06 200 GLY A C 1
ATOM 1520 O O . GLY A 1 200 ? -3.472 -4.215 0.033 1.00 96.06 200 GLY A O 1
ATOM 1521 N N . ASN A 1 201 ? -5.627 -3.684 0.335 1.00 95.00 201 ASN A N 1
ATOM 1522 C CA . ASN A 1 201 ? -6.101 -4.540 -0.756 1.00 95.00 201 ASN A CA 1
ATOM 1523 C C . ASN A 1 201 ? -5.736 -3.981 -2.136 1.00 95.00 201 ASN A C 1
ATOM 1525 O O . ASN A 1 201 ? -5.473 -4.760 -3.052 1.00 95.00 201 ASN A O 1
ATOM 1529 N N . ILE A 1 202 ? -5.687 -2.652 -2.292 1.00 96.62 202 ILE A N 1
ATOM 1530 C CA . ILE A 1 202 ? -5.196 -2.034 -3.530 1.00 96.62 202 ILE A CA 1
ATOM 1531 C C . ILE A 1 202 ? -3.684 -2.280 -3.677 1.00 96.62 202 ILE A C 1
ATOM 1533 O O . ILE A 1 202 ? -3.254 -2.650 -4.767 1.00 96.62 202 ILE A O 1
ATOM 1537 N N . GLU A 1 203 ? -2.894 -2.157 -2.599 1.00 96.62 203 GLU A N 1
ATOM 1538 C CA . GLU A 1 203 ? -1.454 -2.488 -2.587 1.00 96.62 203 GLU A CA 1
ATOM 1539 C C . GLU A 1 203 ? -1.224 -3.957 -2.984 1.00 96.62 203 GLU A C 1
ATOM 1541 O O . GLU A 1 203 ? -0.448 -4.248 -3.893 1.00 96.62 203 GLU A O 1
ATOM 1546 N N . ARG A 1 204 ? -1.985 -4.888 -2.395 1.00 93.38 204 ARG A N 1
ATOM 1547 C CA . ARG A 1 204 ? -1.964 -6.303 -2.791 1.00 93.38 204 ARG A CA 1
ATOM 1548 C C . ARG A 1 204 ? -2.292 -6.487 -4.275 1.00 93.38 204 ARG A C 1
ATOM 1550 O O . ARG A 1 204 ? -1.594 -7.225 -4.964 1.00 93.38 204 ARG A O 1
ATOM 1557 N N . TYR A 1 205 ? -3.348 -5.837 -4.765 1.00 93.06 205 TYR A N 1
ATOM 1558 C CA . TYR A 1 205 ? -3.795 -5.960 -6.152 1.00 93.06 205 TYR A CA 1
ATOM 1559 C C . TYR A 1 205 ? -2.724 -5.514 -7.153 1.00 93.06 205 TYR A C 1
ATOM 1561 O O . TYR A 1 205 ? -2.445 -6.247 -8.101 1.00 93.06 205 TYR A O 1
ATOM 1569 N N . ILE A 1 206 ? -2.103 -4.345 -6.950 1.00 94.50 206 ILE A N 1
ATOM 1570 C CA . ILE A 1 206 ? -1.077 -3.851 -7.881 1.00 94.50 206 ILE A CA 1
ATOM 1571 C C . ILE A 1 206 ? 0.150 -4.765 -7.902 1.00 94.50 206 ILE A C 1
ATOM 1573 O O . ILE A 1 206 ? 0.653 -5.074 -8.983 1.00 94.50 206 ILE A O 1
ATOM 1577 N N . SER A 1 207 ? 0.586 -5.256 -6.737 1.00 91.69 207 SER A N 1
ATOM 1578 C CA . SER A 1 207 ? 1.735 -6.153 -6.634 1.00 91.69 207 SER A CA 1
ATOM 1579 C C . SER A 1 207 ? 1.450 -7.519 -7.251 1.00 91.69 207 SER A C 1
ATOM 1581 O O . SER A 1 207 ? 2.252 -8.003 -8.045 1.00 91.69 207 SER A O 1
ATOM 1583 N N . ASP A 1 208 ? 0.296 -8.125 -6.961 1.00 88.00 208 ASP A N 1
ATOM 1584 C CA . ASP A 1 208 ? -0.079 -9.433 -7.511 1.00 88.00 208 ASP A CA 1
ATOM 1585 C C . ASP A 1 208 ? -0.208 -9.376 -9.045 1.00 88.00 208 ASP A C 1
ATOM 1587 O O . ASP A 1 208 ? 0.306 -10.251 -9.746 1.00 88.00 208 ASP A O 1
ATOM 1591 N N . GLN A 1 209 ? -0.831 -8.322 -9.587 1.00 86.50 209 GLN A N 1
ATOM 1592 C CA . GLN A 1 209 ? -0.965 -8.129 -11.035 1.00 86.50 209 GLN A CA 1
ATOM 1593 C C . GLN A 1 209 ? 0.391 -7.936 -11.720 1.00 86.50 209 GLN A C 1
ATOM 1595 O O . GLN A 1 209 ? 0.626 -8.494 -12.793 1.00 86.50 209 GLN A O 1
ATOM 1600 N N . ALA A 1 210 ? 1.290 -7.161 -11.116 1.00 87.12 210 ALA A N 1
ATOM 1601 C CA . ALA A 1 210 ? 2.633 -6.956 -11.639 1.00 87.12 210 ALA A CA 1
ATOM 1602 C C . ALA A 1 210 ? 3.446 -8.259 -11.624 1.00 87.12 210 ALA A C 1
ATOM 1604 O O . ALA A 1 210 ? 4.017 -8.652 -12.643 1.00 87.12 210 ALA A O 1
ATOM 1605 N N . LEU A 1 211 ? 3.440 -8.976 -10.498 1.00 84.38 211 LEU A N 1
ATOM 1606 C CA . LEU A 1 211 ? 4.132 -10.257 -10.353 1.00 84.38 211 LEU A CA 1
ATOM 1607 C C . LEU A 1 211 ? 3.602 -11.304 -11.342 1.00 84.38 211 LEU A C 1
ATOM 1609 O O . LEU A 1 211 ? 4.399 -12.022 -11.946 1.00 84.38 211 LEU A O 1
ATOM 1613 N N . ALA A 1 212 ? 2.287 -11.352 -11.580 1.00 80.88 212 ALA A N 1
ATOM 1614 C CA . ALA A 1 212 ? 1.679 -12.241 -12.573 1.00 80.88 212 ALA A CA 1
ATOM 1615 C C . ALA A 1 212 ? 2.140 -11.942 -14.012 1.00 80.88 212 ALA A C 1
ATOM 1617 O O . ALA A 1 212 ? 2.270 -12.860 -14.821 1.00 80.88 212 ALA A O 1
ATOM 1618 N N . LYS A 1 213 ? 2.447 -10.676 -14.330 1.00 83.38 213 LYS A N 1
ATOM 1619 C CA . LYS A 1 213 ? 3.062 -10.268 -15.607 1.00 83.38 213 LYS A CA 1
ATOM 1620 C C . LYS A 1 213 ? 4.573 -10.529 -15.667 1.00 83.38 213 LYS A C 1
ATOM 1622 O O . LYS A 1 213 ? 5.203 -10.231 -16.678 1.00 83.38 213 LYS A O 1
ATOM 1627 N N . GLY A 1 214 ? 5.171 -11.055 -14.598 1.00 82.88 214 GLY A 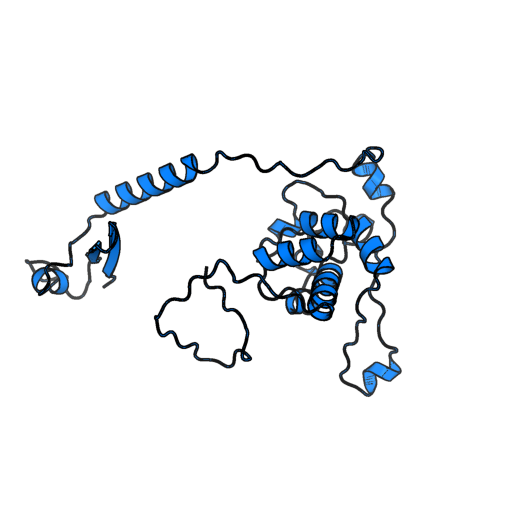N 1
ATOM 1628 C CA . GLY A 1 214 ? 6.615 -11.245 -14.491 1.00 82.88 214 GLY A CA 1
ATOM 1629 C C . GLY A 1 214 ? 7.390 -9.950 -14.245 1.00 82.88 214 GLY A C 1
ATOM 1630 O O . GLY A 1 214 ? 8.599 -9.927 -14.484 1.00 82.88 214 GLY A O 1
ATOM 1631 N N . TRP A 1 215 ? 6.722 -8.887 -13.779 1.00 87.12 215 TRP A N 1
ATOM 1632 C CA . TRP A 1 215 ? 7.386 -7.646 -13.389 1.00 87.12 215 TRP A CA 1
ATOM 1633 C C . TRP A 1 215 ? 8.425 -7.917 -12.297 1.00 87.12 215 TRP A C 1
ATOM 1635 O O . TRP A 1 215 ? 8.238 -8.762 -11.415 1.00 87.12 215 TRP A O 1
ATOM 1645 N N . ARG A 1 216 ? 9.539 -7.194 -12.372 1.00 84.12 216 ARG A N 1
ATOM 1646 C CA . ARG A 1 216 ? 10.605 -7.203 -11.373 1.00 84.12 216 ARG A CA 1
ATOM 1647 C C . ARG A 1 216 ? 11.113 -5.776 -11.196 1.00 84.12 216 ARG A C 1
ATOM 1649 O O . ARG A 1 216 ? 11.154 -5.057 -12.194 1.00 84.12 216 ARG A O 1
ATOM 1656 N N . PRO A 1 217 ? 11.560 -5.400 -9.985 1.00 81.62 217 PRO A N 1
ATOM 1657 C CA . PRO A 1 217 ? 12.199 -4.110 -9.774 1.00 81.62 217 PRO A CA 1
ATOM 1658 C C . PRO A 1 217 ? 13.382 -3.932 -10.727 1.00 81.62 217 PRO A C 1
ATOM 1660 O O . PRO A 1 217 ? 14.184 -4.859 -10.896 1.00 81.62 217 PRO A O 1
ATOM 1663 N N . ASP A 1 218 ? 13.507 -2.750 -11.326 1.00 81.94 218 ASP A N 1
ATOM 1664 C CA . ASP A 1 218 ? 14.666 -2.439 -12.153 1.00 81.94 218 ASP A CA 1
ATOM 1665 C C . ASP A 1 218 ? 15.919 -2.297 -11.277 1.00 81.94 218 ASP A C 1
ATOM 1667 O O . ASP A 1 218 ? 15.990 -1.459 -10.379 1.00 81.94 218 ASP A O 1
ATOM 1671 N N . LEU A 1 219 ? 16.927 -3.124 -11.552 1.00 81.44 219 LEU A N 1
ATOM 1672 C CA . LEU A 1 219 ? 18.227 -3.100 -10.881 1.00 81.44 219 LEU A CA 1
ATOM 1673 C C . LEU A 1 219 ? 19.345 -2.610 -11.812 1.00 81.44 219 LEU A C 1
ATOM 1675 O O . LEU A 1 219 ? 20.517 -2.716 -11.459 1.00 81.44 219 LEU A O 1
ATOM 1679 N N . SER A 1 220 ? 19.016 -2.080 -12.994 1.00 82.25 220 SER A N 1
ATOM 1680 C CA . SER A 1 220 ? 19.988 -1.612 -13.991 1.00 82.25 220 SER A CA 1
ATOM 1681 C C . SER A 1 220 ? 20.934 -0.531 -13.453 1.00 82.25 220 SER A C 1
ATOM 1683 O O . SER A 1 220 ? 22.101 -0.470 -13.837 1.00 82.25 220 SER A O 1
ATOM 1685 N N . HIS A 1 221 ? 20.452 0.283 -12.513 1.00 82.56 221 HIS A N 1
ATOM 1686 C CA . HIS A 1 221 ? 21.209 1.340 -11.847 1.00 82.56 221 HIS A CA 1
ATOM 1687 C C . HIS A 1 221 ? 22.115 0.828 -10.710 1.00 82.56 221 HIS A C 1
ATOM 1689 O O . HIS A 1 221 ? 22.854 1.610 -10.109 1.00 82.56 221 HIS A O 1
ATOM 1695 N N . VAL A 1 222 ? 22.068 -0.470 -10.389 1.00 80.88 222 VAL A N 1
ATOM 1696 C CA . VAL A 1 222 ? 22.861 -1.069 -9.311 1.00 80.88 222 VAL A CA 1
ATOM 1697 C C . VAL A 1 222 ? 24.227 -1.496 -9.842 1.00 80.88 222 VAL A C 1
ATOM 1699 O O . VAL A 1 222 ? 24.376 -2.511 -10.522 1.00 80.88 222 VAL A O 1
ATOM 1702 N N . THR A 1 223 ? 25.264 -0.751 -9.465 1.00 86.19 223 THR A N 1
ATOM 1703 C CA . THR A 1 223 ? 26.650 -1.137 -9.746 1.00 86.19 223 THR A CA 1
ATOM 1704 C C . THR A 1 223 ? 27.066 -2.280 -8.828 1.00 86.19 223 THR A C 1
ATOM 1706 O O . THR A 1 223 ? 27.164 -2.114 -7.610 1.00 86.19 223 THR A O 1
ATOM 1709 N N . LYS A 1 224 ? 27.350 -3.449 -9.409 1.00 78.94 224 LYS A N 1
ATOM 1710 C CA . LYS A 1 224 ? 27.920 -4.574 -8.664 1.00 78.94 224 LYS A CA 1
ATOM 1711 C C . LYS A 1 224 ? 29.289 -4.173 -8.114 1.00 78.94 224 LYS A C 1
ATOM 1713 O O . LYS A 1 224 ? 30.159 -3.733 -8.859 1.00 78.94 224 LYS A O 1
ATOM 1718 N N . VAL A 1 225 ? 29.475 -4.357 -6.814 1.00 83.12 225 VAL A N 1
ATOM 1719 C CA . VAL A 1 225 ? 30.763 -4.165 -6.146 1.00 83.12 225 VAL A CA 1
ATOM 1720 C C . VAL A 1 225 ? 31.334 -5.523 -5.753 1.00 83.12 225 VAL A C 1
ATOM 1722 O O . VAL A 1 225 ? 30.604 -6.375 -5.246 1.00 83.12 225 VAL A O 1
ATOM 1725 N N . ASP A 1 226 ? 32.640 -5.727 -5.942 1.00 71.06 226 ASP A N 1
ATOM 1726 C CA . ASP A 1 226 ? 33.348 -6.976 -5.596 1.00 71.06 226 ASP A CA 1
ATOM 1727 C C . ASP A 1 226 ? 33.633 -7.087 -4.084 1.00 71.06 226 ASP A C 1
ATOM 1729 O O . ASP A 1 226 ? 34.686 -7.533 -3.633 1.00 71.06 226 ASP A O 1
ATOM 1733 N N . SER A 1 227 ? 32.674 -6.638 -3.275 1.00 72.50 227 SER A N 1
ATOM 1734 C CA . SER A 1 227 ? 32.724 -6.651 -1.815 1.00 72.50 227 SER A CA 1
ATOM 1735 C C . SER A 1 227 ? 31.925 -7.842 -1.293 1.00 72.50 227 SER A C 1
ATOM 1737 O O . SER A 1 227 ? 30.722 -7.943 -1.533 1.00 72.50 227 SER A O 1
ATOM 1739 N N . GLY A 1 228 ? 32.579 -8.749 -0.568 1.00 68.00 228 GLY A N 1
ATOM 1740 C CA . GLY A 1 228 ? 31.914 -9.895 0.045 1.00 68.00 228 GLY A CA 1
ATOM 1741 C C . GLY A 1 228 ? 31.152 -9.491 1.304 1.00 68.00 228 GLY A C 1
ATOM 1742 O O . GLY A 1 228 ? 31.761 -9.244 2.341 1.00 68.00 228 GLY A O 1
ATOM 1743 N N . TRP A 1 229 ? 29.824 -9.470 1.236 1.00 66.69 229 TRP A N 1
ATOM 1744 C CA . TRP A 1 229 ? 28.950 -9.388 2.405 1.00 66.69 229 TRP A CA 1
ATOM 1745 C C . TRP A 1 229 ? 28.201 -10.712 2.577 1.00 66.69 229 TRP A C 1
ATOM 1747 O O . TRP A 1 229 ? 27.847 -11.380 1.606 1.00 66.69 229 TRP A O 1
ATOM 1757 N N . ARG A 1 230 ? 27.981 -11.126 3.828 1.00 67.25 230 ARG A N 1
ATOM 1758 C CA . ARG A 1 230 ? 27.219 -12.334 4.165 1.00 67.25 230 ARG A CA 1
ATOM 1759 C C . ARG A 1 230 ? 26.072 -11.942 5.084 1.00 67.25 230 ARG A C 1
ATOM 1761 O O . ARG A 1 230 ? 26.309 -11.453 6.183 1.00 67.25 230 ARG A O 1
ATOM 1768 N N . LEU A 1 231 ? 24.844 -12.194 4.646 1.00 67.75 231 LEU A N 1
ATOM 1769 C CA . LEU A 1 231 ? 23.671 -12.140 5.515 1.00 67.75 231 LEU A CA 1
ATOM 1770 C C . LEU A 1 231 ? 23.602 -13.444 6.315 1.00 67.75 231 LEU A C 1
ATOM 1772 O O . LEU A 1 231 ? 23.613 -14.531 5.738 1.00 67.75 231 LEU A O 1
ATOM 1776 N N . SER A 1 232 ? 23.548 -13.350 7.641 1.00 66.19 232 SER A N 1
ATOM 1777 C CA . SER A 1 232 ? 23.282 -14.491 8.519 1.00 66.19 232 SER A CA 1
ATOM 1778 C C . SER A 1 232 ? 21.781 -14.575 8.803 1.00 66.19 232 SER A C 1
ATOM 1780 O O . SER A 1 232 ? 21.262 -13.817 9.617 1.00 66.19 232 SER A O 1
ATOM 1782 N N . GLY A 1 233 ? 21.087 -15.478 8.109 1.00 61.00 233 GLY A N 1
ATOM 1783 C CA . GLY A 1 233 ? 19.646 -15.716 8.244 1.00 61.00 233 GLY A CA 1
ATOM 1784 C C . GLY A 1 233 ? 19.054 -16.324 6.969 1.00 61.00 233 GLY A C 1
ATOM 1785 O O . GLY A 1 233 ? 19.609 -16.150 5.885 1.00 61.00 233 GLY A O 1
ATOM 1786 N N . GLN A 1 234 ? 17.935 -17.049 7.075 1.00 49.50 234 GLN A N 1
ATOM 1787 C CA . GLN A 1 234 ? 17.187 -17.516 5.902 1.00 49.50 234 GLN A CA 1
ATOM 1788 C C . GLN A 1 234 ? 16.376 -16.357 5.308 1.00 49.50 234 GLN A C 1
ATOM 1790 O O . GLN A 1 234 ? 15.186 -16.217 5.570 1.00 49.50 234 GLN A O 1
ATOM 1795 N N . ALA A 1 235 ? 17.007 -15.533 4.476 1.00 44.19 235 ALA A N 1
ATOM 1796 C CA . ALA A 1 235 ? 16.268 -14.876 3.406 1.00 44.19 235 ALA A CA 1
ATOM 1797 C C . ALA A 1 235 ? 16.126 -15.905 2.276 1.00 44.19 235 ALA A C 1
ATOM 1799 O O . ALA A 1 235 ? 17.120 -16.518 1.875 1.00 44.19 235 ALA A O 1
ATOM 1800 N N . ARG A 1 236 ? 14.905 -16.149 1.780 1.00 40.97 236 ARG A N 1
ATOM 1801 C CA . ARG A 1 236 ? 14.720 -16.940 0.553 1.00 40.97 236 ARG A CA 1
ATOM 1802 C C . ARG A 1 236 ? 15.642 -16.361 -0.529 1.00 40.97 236 ARG A C 1
ATOM 1804 O O . ARG A 1 236 ? 15.748 -15.141 -0.655 1.00 40.97 236 ARG A O 1
ATOM 1811 N N . GLN A 1 237 ? 16.332 -17.226 -1.277 1.00 33.28 237 GLN A N 1
ATOM 1812 C CA . GLN A 1 237 ? 17.202 -16.796 -2.375 1.00 33.28 237 GLN A CA 1
ATOM 1813 C C . GLN A 1 237 ? 16.426 -15.835 -3.294 1.00 33.28 237 GLN A C 1
ATOM 1815 O O . GLN A 1 237 ? 15.365 -16.201 -3.794 1.00 33.28 237 GLN A O 1
ATOM 1820 N N . GLY A 1 238 ? 16.930 -14.609 -3.477 1.00 40.38 238 GLY A N 1
ATOM 1821 C CA . GLY A 1 238 ? 16.320 -13.599 -4.352 1.00 40.38 238 GLY A CA 1
ATOM 1822 C C . GLY A 1 238 ? 15.632 -12.415 -3.665 1.00 40.38 238 GLY A C 1
ATOM 1823 O O . GLY A 1 238 ? 15.076 -11.583 -4.370 1.00 40.38 238 GLY A O 1
ATOM 1824 N N . TRP A 1 239 ? 15.674 -12.291 -2.335 1.00 40.69 239 TRP A N 1
ATOM 1825 C CA . TRP A 1 239 ? 15.184 -11.082 -1.658 1.00 40.69 239 TRP A CA 1
ATOM 1826 C C . TRP A 1 239 ? 16.206 -9.935 -1.763 1.00 40.69 239 TRP A C 1
ATOM 1828 O O . TRP A 1 239 ? 17.314 -10.074 -1.233 1.00 40.69 239 TRP A O 1
ATOM 1838 N N . PRO A 1 240 ? 15.878 -8.802 -2.417 1.00 41.81 240 PRO A N 1
ATOM 1839 C CA . PRO A 1 240 ? 16.746 -7.636 -2.417 1.00 41.81 240 PRO A CA 1
ATOM 1840 C C . PRO A 1 240 ? 16.705 -6.989 -1.030 1.00 41.81 240 PRO A C 1
ATOM 1842 O O . PRO A 1 240 ? 15.738 -6.335 -0.645 1.00 41.81 240 PRO A O 1
ATOM 1845 N N . VAL A 1 241 ? 17.778 -7.157 -0.262 1.00 43.22 241 VAL A N 1
ATOM 1846 C CA . VAL A 1 241 ? 18.014 -6.327 0.920 1.00 43.22 241 VAL A CA 1
ATOM 1847 C C . VAL A 1 241 ? 18.462 -4.953 0.421 1.00 43.22 241 VAL A C 1
ATOM 1849 O O . VAL A 1 241 ? 19.636 -4.750 0.119 1.00 43.22 241 VAL A O 1
ATOM 1852 N N . ARG A 1 242 ? 17.522 -4.006 0.303 1.00 42.78 242 ARG A N 1
ATOM 1853 C CA . ARG A 1 242 ? 17.847 -2.574 0.249 1.00 42.78 242 ARG A CA 1
ATOM 1854 C C . ARG A 1 242 ? 18.330 -2.161 1.640 1.00 42.78 242 ARG A C 1
ATOM 1856 O O . ARG A 1 242 ? 17.522 -1.965 2.541 1.00 42.78 242 ARG A O 1
ATOM 1863 N N . MET A 1 243 ? 19.643 -2.058 1.826 1.00 35.34 243 MET A N 1
ATOM 1864 C CA . MET A 1 243 ? 20.182 -1.165 2.852 1.00 35.34 243 MET A CA 1
ATOM 1865 C C . MET A 1 243 ? 20.251 0.229 2.226 1.00 35.34 243 MET A C 1
ATOM 1867 O O . MET A 1 243 ? 20.949 0.401 1.227 1.00 35.34 243 MET A O 1
ATOM 1871 N N . PHE A 1 244 ? 19.471 1.166 2.769 1.00 33.16 244 PHE A N 1
ATOM 1872 C CA . PHE A 1 244 ? 19.645 2.601 2.531 1.00 33.16 244 PHE A CA 1
ATOM 1873 C C . PHE A 1 244 ? 21.024 3.072 3.009 1.00 33.16 244 PHE A C 1
ATOM 1875 O O . PHE A 1 244 ? 21.531 2.493 4.001 1.00 33.16 244 PHE A O 1
#

pLDDT: mean 76.79, std 18.16, range [33.16, 96.81]

Radius of gyration: 25.86 Å; Cα contacts (8 Å, |Δi|>4): 254; chains: 1; bounding box: 73×52×52 Å

Mean predicted aligned error: 16.22 Å

Organism: Escherichia coli (NCBI:txid562)

InterPro domains:
  IPR009051 Alpha-helical ferredoxin [G3DSA:1.10.1060.10] (57-225)
  IPR028261 Dihydroprymidine dehydrogenase domain II [PF14691] (104-214)